Protein AF-A0A955JB91-F1 (afdb_monomer)

Foldseek 3Di:
DVVLLVLLVVLLVCVVVVNLADDVLVVLVVCCVVCCVVPVVSVVCNVVVSVVSRVSSVVCSQLVVVLVVLLVVQVVVCVVVVHQERALVSLLCSCPVRVHDSSVSQVVSVVVRGHYDPVRVVVNVVVVVVVVVVVVVPPPDDPPPVVVVVLCVVPNDDDDCVVPDPDDDDDDSDDDD

Radius of gyration: 27.08 Å; Cα contacts (8 Å, |Δi|>4): 118; chains: 1; bounding box: 64×59×66 Å

Sequence (177 aa):
YVERRLLRRAARFGRELGLEQPFLSKVAPTVAELMGHHYPELIEKRVQIEKIIQTEEERLGSTLARGMNLLDDIFAQMDKDGLKETPGEELFKLHDTYGFPLDLATDIAEDRGYTVDHEGFKKAMTRQKEMARSAWAGSGQDAIAPVYNTVREAQGDTEFLGYTATECPAEIKAIIV

Nearest PDB structures (foldseek):
  3htz-assembly1_A  TM=9.454E-01  e=1.624E-08  Aquifex aeolicus
  1riq-assembly1_A  TM=9.438E-01  e=1.223E-07  Aquifex aeolicus
  3hy0-assembly1_A  TM=9.431E-01  e=6.696E-07  Escherichia coli K-12
  3hy1-assembly2_B  TM=9.271E-01  e=4.077E-06  Escherichia coli K-12
  2zze-assembly2_B  TM=6.160E-01  e=5.708E-04  Pyrococcus horikoshii

Mean predicted aligned error: 11.99 Å

Solvent-accessible surface area (backbone atoms only — not comparable to full-atom values): 10421 Å² total; per-residue (Å²): 112,68,68,58,51,52,53,51,53,53,51,49,54,39,43,77,70,68,48,87,64,87,52,68,36,68,48,48,58,57,52,26,66,75,44,22,86,84,40,53,66,43,55,77,41,36,71,59,53,30,50,54,45,39,56,53,44,53,59,43,56,77,27,45,64,62,41,50,54,53,50,50,52,52,49,58,49,29,62,75,72,71,52,56,60,47,54,12,57,60,54,38,47,43,29,71,78,54,65,27,56,60,72,55,53,49,54,53,35,49,77,72,72,31,46,70,38,62,65,46,24,51,51,48,53,49,52,51,53,51,52,53,48,60,58,44,74,73,73,66,72,77,73,71,55,69,67,56,57,56,49,36,74,75,72,50,83,85,82,85,54,75,92,81,42,96,74,78,93,82,81,88,87,77,84,90,131

pLDDT: mean 86.85, std 10.06, range [44.28, 96.5]

Secondary structure (DSSP, 8-state):
-HHHHHHHHHHHHHHHTT--S--HHHHHHHHHHHHTTT-HHHHHTHHHHHHHHHHHHHHHHHHHHHHHHHHHHHHHHHHHHT--EE-HHHHHHHHHHH---HHHHHHHHHHTT-EE-HHHHHHHHHHHHHHHHHHHTTTSS----HHHHHHHHHH-PPP--TTT-S-----------

Structure (mmCIF, N/CA/C/O backbone):
data_AF-A0A955JB91-F1
#
_entry.id   AF-A0A955JB91-F1
#
loop_
_atom_site.group_PDB
_atom_site.id
_atom_site.type_symbol
_atom_site.label_atom_id
_atom_site.label_alt_id
_atom_site.label_comp_id
_atom_site.label_asym_id
_atom_site.label_entity_id
_atom_site.label_seq_id
_atom_site.pdbx_PDB_ins_code
_atom_site.Cartn_x
_atom_site.Cartn_y
_atom_site.Cartn_z
_atom_site.occupancy
_atom_site.B_iso_or_equiv
_atom_site.auth_seq_id
_atom_s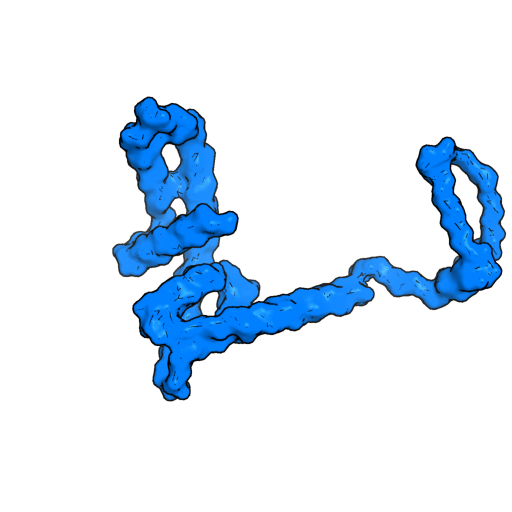ite.auth_comp_id
_atom_site.auth_asym_id
_atom_site.auth_a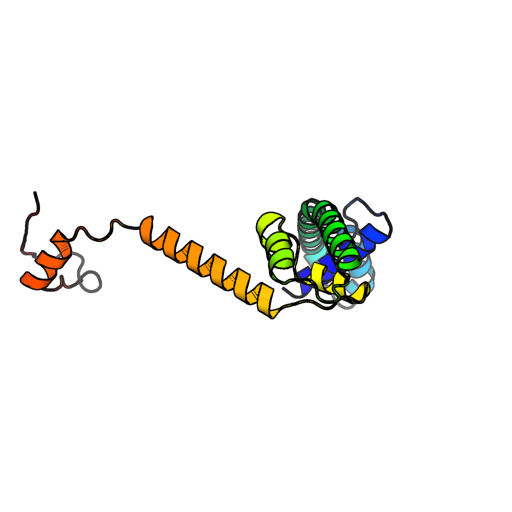tom_id
_atom_site.pdbx_PDB_model_num
ATOM 1 N N . TYR A 1 1 ? 3.058 7.047 -7.234 1.00 73.81 1 TYR A N 1
ATOM 2 C CA . TYR A 1 1 ? 1.916 6.660 -6.373 1.00 73.81 1 TYR A CA 1
ATOM 3 C C . TYR A 1 1 ? 0.890 5.848 -7.161 1.00 73.81 1 TYR A C 1
ATOM 5 O O . TYR A 1 1 ? 0.616 4.725 -6.766 1.00 73.81 1 TYR A O 1
ATOM 13 N N . VAL A 1 2 ? 0.406 6.347 -8.306 1.00 87.12 2 VAL A N 1
ATOM 14 C CA . VAL A 1 2 ? -0.597 5.663 -9.154 1.00 87.12 2 VAL A CA 1
ATOM 15 C C . VAL A 1 2 ? -0.172 4.259 -9.608 1.00 87.12 2 VAL A C 1
ATOM 17 O O . VAL A 1 2 ? -0.921 3.310 -9.416 1.00 87.12 2 VAL A O 1
ATOM 20 N N . GLU A 1 3 ? 1.043 4.096 -10.134 1.00 88.94 3 GLU A N 1
ATOM 21 C CA . GLU A 1 3 ? 1.548 2.793 -10.613 1.00 88.94 3 GLU A CA 1
ATOM 22 C C . GLU A 1 3 ? 1.541 1.717 -9.520 1.00 88.94 3 GLU A C 1
ATOM 24 O O . GLU A 1 3 ? 1.107 0.591 -9.746 1.00 88.94 3 GLU A O 1
ATOM 29 N N . ARG A 1 4 ? 1.949 2.083 -8.297 1.00 88.38 4 ARG A N 1
ATOM 30 C CA . ARG A 1 4 ? 1.909 1.166 -7.151 1.00 88.38 4 ARG A CA 1
ATOM 31 C C . ARG A 1 4 ? 0.481 0.781 -6.797 1.00 88.38 4 ARG A C 1
ATOM 33 O O . ARG A 1 4 ? 0.246 -0.373 -6.477 1.00 88.38 4 ARG A O 1
ATOM 40 N N . ARG A 1 5 ? -0.477 1.713 -6.854 1.00 88.75 5 ARG A N 1
ATOM 41 C CA . ARG A 1 5 ? -1.896 1.392 -6.632 1.00 88.75 5 ARG A CA 1
ATOM 42 C C . ARG A 1 5 ? -2.388 0.355 -7.644 1.00 88.75 5 ARG A C 1
ATOM 44 O O . ARG A 1 5 ? -3.000 -0.627 -7.243 1.00 88.75 5 ARG A O 1
ATOM 51 N N . LEU A 1 6 ? -2.061 0.526 -8.927 1.00 90.69 6 LEU A N 1
ATOM 52 C CA . LEU A 1 6 ? -2.433 -0.428 -9.980 1.00 90.69 6 LEU A CA 1
ATOM 53 C C . LEU A 1 6 ? -1.802 -1.808 -9.762 1.00 90.69 6 LEU A C 1
ATOM 55 O O . LEU A 1 6 ? -2.513 -2.810 -9.793 1.00 90.69 6 LEU A O 1
ATOM 59 N N . LEU A 1 7 ? -0.497 -1.859 -9.478 1.00 90.50 7 LEU A N 1
ATOM 60 C CA . LEU A 1 7 ? 0.202 -3.111 -9.176 1.00 90.50 7 LEU A CA 1
ATOM 61 C C . LEU A 1 7 ? -0.405 -3.820 -7.963 1.00 90.50 7 LEU A C 1
ATOM 63 O O . LEU A 1 7 ? -0.668 -5.017 -8.014 1.00 90.50 7 LEU A O 1
ATOM 67 N N . ARG A 1 8 ? -0.679 -3.079 -6.884 1.00 89.94 8 ARG A N 1
ATOM 68 C CA . ARG A 1 8 ? -1.257 -3.635 -5.655 1.00 89.94 8 ARG A CA 1
ATOM 69 C C . ARG A 1 8 ? -2.667 -4.174 -5.872 1.00 89.94 8 ARG A C 1
ATOM 71 O O . ARG A 1 8 ? -2.975 -5.261 -5.389 1.00 89.94 8 ARG A O 1
ATOM 78 N N . ARG A 1 9 ? -3.489 -3.466 -6.649 1.00 90.62 9 ARG A N 1
ATOM 79 C CA . ARG A 1 9 ? -4.824 -3.929 -7.043 1.00 90.62 9 ARG A CA 1
ATOM 80 C C . ARG A 1 9 ? -4.749 -5.209 -7.881 1.00 90.62 9 ARG A C 1
ATOM 82 O O . ARG A 1 9 ? -5.467 -6.160 -7.597 1.00 90.62 9 ARG A O 1
ATOM 89 N N . ALA A 1 10 ? -3.855 -5.265 -8.868 1.00 92.00 10 ALA A N 1
ATOM 90 C CA . ALA A 1 10 ? -3.659 -6.469 -9.676 1.00 92.00 10 ALA A CA 1
ATOM 91 C C . ALA A 1 10 ? -3.175 -7.658 -8.824 1.00 92.00 10 ALA A C 1
ATOM 93 O O . ALA A 1 10 ? -3.696 -8.764 -8.953 1.00 92.00 10 ALA A O 1
ATOM 94 N N . ALA A 1 11 ? -2.240 -7.421 -7.901 1.00 89.69 11 ALA A N 1
ATOM 95 C CA . ALA A 1 11 ? -1.741 -8.441 -6.985 1.00 89.69 11 ALA A CA 1
ATOM 96 C C . ALA A 1 11 ? -2.826 -8.964 -6.025 1.00 89.69 11 ALA A C 1
ATOM 98 O O . ALA A 1 11 ? -2.878 -10.168 -5.776 1.00 89.69 11 ALA A O 1
ATOM 99 N N . ARG A 1 12 ? -3.723 -8.094 -5.531 1.00 88.69 12 ARG A N 1
ATOM 100 C CA . ARG A 1 12 ? -4.903 -8.497 -4.745 1.00 88.69 12 ARG A CA 1
ATOM 101 C C . ARG A 1 12 ? -5.776 -9.477 -5.522 1.00 88.69 12 ARG A C 1
ATOM 103 O O . ARG A 1 12 ? -6.046 -10.556 -5.010 1.00 88.69 12 ARG A O 1
ATOM 110 N N . PHE A 1 13 ? -6.168 -9.143 -6.751 1.00 90.19 13 PHE A N 1
ATOM 111 C CA . PHE A 1 13 ? -6.984 -10.053 -7.564 1.00 90.19 13 PHE A CA 1
ATOM 112 C C . PHE A 1 13 ? -6.258 -11.368 -7.861 1.00 90.19 13 PHE A C 1
ATOM 114 O O . PHE A 1 13 ? -6.865 -12.432 -7.820 1.00 90.19 13 PHE A O 1
ATOM 121 N N . GLY A 1 14 ? -4.940 -11.325 -8.075 1.00 90.50 14 GLY A N 1
ATOM 122 C CA . GLY A 1 14 ? -4.135 -12.542 -8.162 1.00 90.50 14 GLY A CA 1
ATOM 123 C C . GLY A 1 14 ? -4.236 -13.418 -6.908 1.00 90.50 14 GLY A C 1
ATOM 124 O O . GLY A 1 14 ? -4.359 -14.636 -7.032 1.00 90.50 14 GLY A O 1
ATOM 125 N N . ARG A 1 15 ? -4.244 -12.819 -5.706 1.00 86.12 15 ARG A N 1
ATOM 126 C CA . ARG A 1 15 ? -4.462 -13.557 -4.448 1.00 86.12 15 ARG A CA 1
ATOM 127 C C . ARG A 1 15 ? -5.861 -14.130 -4.322 1.00 86.12 15 ARG A C 1
ATOM 129 O O . ARG A 1 15 ? -5.981 -15.277 -3.912 1.00 86.12 15 ARG A O 1
ATOM 136 N N . GLU A 1 16 ? -6.890 -13.381 -4.699 1.00 85.12 16 GLU A N 1
ATOM 137 C CA . GLU A 1 16 ? -8.270 -13.885 -4.709 1.00 85.12 16 GLU A CA 1
ATOM 138 C C . GLU A 1 16 ? -8.424 -15.100 -5.645 1.00 85.12 16 GLU A C 1
ATOM 140 O O . GLU A 1 16 ? -9.194 -16.011 -5.357 1.00 85.12 16 GLU A O 1
ATOM 145 N N . LEU A 1 17 ? -7.626 -15.168 -6.718 1.00 90.75 17 LEU A N 1
ATOM 146 C CA . LEU A 1 17 ? -7.546 -16.316 -7.629 1.00 90.75 17 LEU A CA 1
ATOM 147 C C . LEU A 1 17 ? -6.651 -17.468 -7.125 1.00 90.75 17 LEU A C 1
ATOM 149 O O . LEU A 1 17 ? -6.481 -18.461 -7.832 1.00 90.75 17 LEU A O 1
ATOM 153 N N . GLY A 1 18 ? -6.062 -17.357 -5.931 1.00 88.38 18 GLY A N 1
ATOM 154 C CA . GLY A 1 18 ? -5.211 -18.392 -5.334 1.00 88.38 18 GLY A CA 1
ATOM 155 C C . GLY A 1 18 ? -3.761 -18.405 -5.827 1.00 88.38 18 GLY A C 1
ATOM 156 O O . GLY A 1 18 ? -3.021 -19.347 -5.550 1.00 88.38 18 GLY A O 1
ATOM 157 N N . LEU A 1 19 ? -3.310 -17.377 -6.551 1.00 89.50 19 LEU A N 1
ATOM 158 C CA . LEU A 1 19 ? -1.891 -17.241 -6.875 1.00 89.50 19 LEU A CA 1
ATOM 159 C C . LEU A 1 19 ? -1.168 -16.802 -5.606 1.00 89.50 19 LEU A C 1
ATOM 161 O O . LEU A 1 19 ? -1.461 -15.719 -5.126 1.00 89.50 19 LEU A O 1
ATOM 165 N N . GLU A 1 20 ? -0.218 -17.580 -5.080 1.00 81.88 20 GLU A N 1
ATOM 166 C CA . GLU A 1 20 ? 0.542 -17.243 -3.854 1.00 81.88 20 GLU A CA 1
ATOM 167 C C . GLU A 1 20 ? 1.979 -16.760 -4.106 1.00 81.88 20 GLU A C 1
ATOM 169 O O . GLU A 1 20 ? 2.637 -16.218 -3.220 1.00 81.88 20 GLU A O 1
ATOM 174 N N . GLN A 1 21 ? 2.474 -16.877 -5.331 1.00 86.12 21 GLN A N 1
ATOM 175 C CA . GLN A 1 21 ? 3.809 -16.406 -5.712 1.00 86.12 21 GLN A CA 1
ATOM 176 C C . GLN A 1 21 ? 3.716 -15.117 -6.539 1.00 86.12 21 GLN A C 1
ATOM 178 O O . GLN A 1 21 ? 2.637 -14.840 -7.073 1.00 86.12 21 GLN A O 1
ATOM 183 N N . PRO A 1 22 ? 4.801 -14.327 -6.651 1.00 88.12 22 PRO A N 1
ATOM 184 C CA . PRO A 1 22 ? 4.853 -13.218 -7.594 1.00 88.12 22 PRO A CA 1
ATOM 185 C C . PRO A 1 22 ? 4.546 -13.688 -9.024 1.00 88.12 22 PRO A C 1
ATOM 187 O O . PRO A 1 22 ? 5.106 -14.685 -9.506 1.00 88.12 22 PRO A O 1
ATOM 190 N N . PHE A 1 23 ? 3.629 -12.997 -9.694 1.00 91.75 23 PHE A N 1
ATOM 191 C CA . PHE A 1 23 ? 3.164 -13.332 -11.037 1.00 91.75 23 PHE A CA 1
ATOM 192 C C . PHE A 1 23 ? 3.144 -12.131 -11.982 1.00 91.75 23 PHE A C 1
ATOM 194 O O . PHE A 1 23 ? 3.281 -12.328 -13.189 1.00 91.75 23 PHE A O 1
ATOM 201 N N . LEU A 1 24 ? 3.022 -10.898 -11.480 1.00 92.44 24 LEU A N 1
ATOM 202 C CA . LEU A 1 24 ? 2.959 -9.700 -12.322 1.00 92.44 24 LEU A CA 1
ATOM 203 C C . LEU A 1 24 ? 4.259 -9.494 -13.103 1.00 92.44 24 LEU A C 1
ATOM 205 O O . LEU A 1 24 ? 4.225 -9.105 -14.272 1.00 92.44 24 LEU A O 1
ATOM 209 N N . SER A 1 25 ? 5.402 -9.837 -12.503 1.00 90.94 25 SER A N 1
ATOM 210 C CA . SER A 1 25 ? 6.698 -9.809 -13.192 1.00 90.94 25 SER A CA 1
ATOM 211 C C . SER A 1 25 ? 6.766 -10.775 -14.378 1.00 90.94 25 SER A C 1
ATOM 213 O O . SER A 1 25 ? 7.507 -10.519 -15.319 1.00 90.94 25 SER A O 1
ATOM 215 N N . LYS A 1 26 ? 5.955 -11.844 -14.389 1.00 90.06 26 LYS A N 1
ATOM 216 C CA . LYS A 1 26 ? 5.858 -12.802 -15.506 1.00 90.06 26 LYS A CA 1
ATOM 217 C C . LYS A 1 26 ? 4.959 -12.296 -16.636 1.00 90.06 26 LYS A C 1
ATOM 219 O O . LYS A 1 26 ? 5.096 -12.739 -17.773 1.00 90.06 26 LYS A O 1
ATOM 224 N N . VAL A 1 27 ? 4.063 -11.352 -16.344 1.00 91.62 27 VAL A N 1
ATOM 225 C CA . VAL A 1 27 ? 3.186 -10.717 -17.341 1.00 91.62 27 VAL A CA 1
ATOM 226 C C . VAL A 1 27 ? 3.936 -9.640 -18.127 1.00 91.62 27 VAL A C 1
ATOM 228 O O . VAL A 1 27 ? 3.763 -9.536 -19.341 1.00 91.62 27 VAL A O 1
ATOM 231 N N . ALA A 1 28 ? 4.811 -8.876 -17.466 1.00 90.88 28 ALA A N 1
ATOM 232 C CA . ALA A 1 28 ? 5.591 -7.802 -18.088 1.00 90.88 28 ALA A CA 1
ATOM 233 C C . ALA A 1 28 ? 6.368 -8.215 -19.367 1.00 90.88 28 ALA A C 1
ATOM 235 O O . ALA A 1 28 ? 6.250 -7.493 -20.361 1.00 90.88 28 ALA A O 1
ATOM 236 N N . PRO A 1 29 ? 7.069 -9.372 -19.418 1.00 90.81 29 PRO A N 1
ATOM 237 C CA . PRO A 1 29 ? 7.675 -9.900 -20.640 1.00 90.81 29 PRO A CA 1
ATOM 238 C C . PRO A 1 29 ? 6.712 -9.989 -21.822 1.00 90.81 29 PRO A C 1
ATOM 240 O O . PRO A 1 29 ? 7.030 -9.555 -22.924 1.00 90.81 29 PRO A O 1
ATOM 243 N N . THR A 1 30 ? 5.516 -10.525 -21.570 1.00 93.19 30 THR A N 1
ATOM 244 C CA . THR A 1 30 ? 4.509 -10.788 -22.605 1.00 93.19 30 THR A CA 1
ATOM 245 C C . THR A 1 30 ? 4.011 -9.474 -23.203 1.00 93.19 30 THR A C 1
ATOM 247 O O . THR A 1 30 ? 3.835 -9.355 -24.413 1.00 93.19 30 THR A O 1
ATOM 250 N N . VAL A 1 31 ? 3.830 -8.452 -22.360 1.00 92.88 31 VAL A N 1
ATOM 251 C CA . VAL A 1 31 ? 3.443 -7.107 -22.807 1.00 92.88 31 VAL A CA 1
ATOM 252 C C . VAL A 1 31 ? 4.555 -6.470 -23.640 1.00 92.88 31 VAL A C 1
ATOM 254 O O . VAL A 1 31 ? 4.272 -5.913 -24.700 1.00 92.88 31 VAL A O 1
ATOM 257 N N . ALA A 1 32 ? 5.810 -6.574 -23.194 1.00 92.75 32 ALA A N 1
ATOM 258 C CA . ALA A 1 32 ? 6.958 -6.043 -23.925 1.00 92.75 32 ALA A CA 1
ATOM 259 C C . ALA A 1 32 ? 7.130 -6.716 -25.295 1.00 92.75 32 ALA A C 1
ATOM 261 O O . ALA A 1 32 ? 7.447 -6.042 -26.268 1.00 92.75 32 ALA A O 1
ATOM 262 N N . GLU A 1 33 ? 6.870 -8.019 -25.400 1.00 93.00 33 GLU A N 1
ATOM 263 C CA . GLU A 1 33 ? 6.916 -8.752 -26.670 1.00 93.00 33 GLU A CA 1
ATOM 264 C C . GLU A 1 33 ? 5.781 -8.339 -27.618 1.00 93.00 33 GLU A C 1
ATOM 266 O O . GLU A 1 33 ? 6.026 -8.109 -28.801 1.00 93.00 33 GLU A O 1
ATOM 271 N N . LEU A 1 34 ? 4.557 -8.175 -27.106 1.00 95.06 34 LEU A N 1
ATOM 272 C CA . LEU A 1 34 ? 3.397 -7.790 -27.916 1.00 95.06 34 LEU A CA 1
ATOM 273 C C . LEU A 1 34 ? 3.495 -6.345 -28.432 1.00 95.06 34 LEU A C 1
ATOM 275 O O . LEU A 1 34 ? 3.092 -6.048 -29.555 1.00 95.06 34 LEU A O 1
ATOM 279 N N . MET A 1 35 ? 4.003 -5.437 -27.597 1.00 95.12 35 MET A N 1
ATOM 280 C CA . MET A 1 35 ? 3.995 -3.991 -27.847 1.00 95.12 35 MET A CA 1
ATOM 281 C C . MET A 1 35 ? 5.350 -3.440 -28.300 1.00 95.12 35 MET A C 1
ATOM 283 O O . MET A 1 35 ? 5.417 -2.326 -28.820 1.00 95.12 35 MET A O 1
ATOM 287 N N . GLY A 1 36 ? 6.427 -4.210 -28.151 1.00 93.19 36 GLY A N 1
ATOM 288 C CA . GLY A 1 36 ? 7.798 -3.747 -28.353 1.00 93.19 36 GLY A CA 1
ATOM 289 C C . GLY A 1 36 ? 8.134 -3.308 -29.776 1.00 93.19 36 GLY A C 1
ATOM 290 O O . GLY A 1 36 ? 9.080 -2.553 -29.967 1.00 93.19 36 GLY A O 1
ATOM 291 N N . HIS A 1 37 ? 7.342 -3.712 -30.776 1.00 93.94 37 HIS A N 1
ATOM 292 C CA . HIS A 1 37 ? 7.490 -3.191 -32.137 1.00 93.94 37 HIS A CA 1
ATOM 293 C C . HIS A 1 37 ? 7.156 -1.694 -32.230 1.00 93.94 37 HIS A C 1
ATOM 295 O O . HIS A 1 37 ? 7.833 -0.952 -32.937 1.00 93.94 37 HIS A O 1
ATOM 301 N N . HIS A 1 38 ? 6.123 -1.254 -31.509 1.00 96.50 38 HIS A N 1
ATOM 302 C CA . HIS A 1 38 ? 5.700 0.146 -31.471 1.00 96.50 38 HIS A CA 1
ATOM 303 C C . HIS A 1 38 ? 6.403 0.944 -30.370 1.00 96.50 38 HIS A C 1
ATOM 305 O O . HIS A 1 38 ? 6.57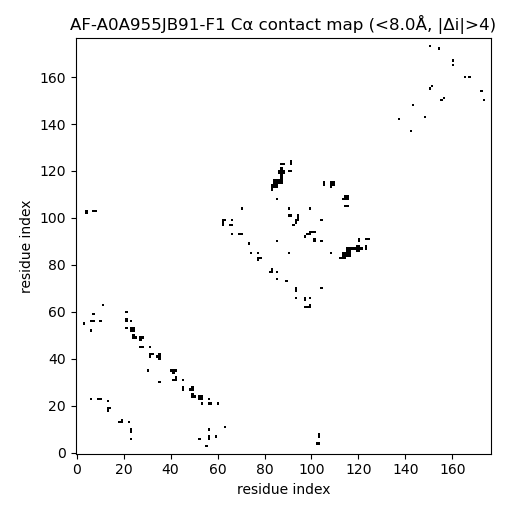5 2.150 -30.521 1.00 96.50 38 HIS A O 1
ATOM 311 N N . TYR A 1 39 ? 6.828 0.267 -29.299 1.00 95.69 39 TYR A N 1
ATOM 312 C CA . TYR A 1 39 ? 7.480 0.863 -28.132 1.00 95.69 39 TYR A CA 1
ATOM 313 C C . TYR A 1 39 ? 8.803 0.139 -27.819 1.00 95.69 39 TYR A C 1
ATOM 315 O O . TYR A 1 39 ? 8.855 -0.683 -26.893 1.00 95.69 39 TYR A O 1
ATOM 323 N N . PRO A 1 40 ? 9.876 0.389 -28.595 1.00 94.38 40 PRO A N 1
ATOM 324 C CA . PRO A 1 40 ? 11.167 -0.289 -28.436 1.00 94.38 40 PRO A CA 1
ATOM 325 C C . PRO A 1 40 ? 11.768 -0.149 -27.031 1.00 94.38 40 PRO A C 1
ATOM 327 O O . PRO A 1 40 ? 12.435 -1.062 -26.541 1.00 94.38 40 PRO A O 1
ATOM 330 N N . GLU A 1 41 ? 11.471 0.951 -26.338 1.00 94.69 41 GLU A N 1
ATOM 331 C CA . GLU A 1 41 ? 11.911 1.217 -24.970 1.00 94.69 41 GLU A CA 1
ATOM 332 C C . GLU A 1 41 ? 11.432 0.158 -23.963 1.00 94.69 41 GLU A C 1
ATOM 334 O O . GLU A 1 41 ? 12.079 -0.041 -22.931 1.00 94.69 41 GLU A O 1
ATOM 339 N N . LEU A 1 42 ? 10.328 -0.546 -24.254 1.00 93.81 42 LEU A N 1
ATOM 340 C CA . LEU A 1 42 ? 9.838 -1.651 -23.427 1.00 93.81 42 LEU A CA 1
ATOM 341 C C . LEU A 1 42 ? 10.761 -2.867 -23.509 1.00 93.81 42 LEU A C 1
ATOM 343 O O . LEU A 1 42 ? 10.956 -3.550 -22.505 1.00 93.81 42 LEU A O 1
ATOM 347 N N . ILE A 1 43 ? 11.351 -3.121 -24.681 1.00 93.62 43 ILE A N 1
ATOM 348 C CA . ILE A 1 43 ? 12.328 -4.196 -24.871 1.00 93.62 43 ILE A CA 1
ATOM 349 C C . ILE A 1 43 ? 13.648 -3.803 -24.204 1.00 93.62 43 ILE A C 1
ATOM 351 O O . ILE A 1 43 ? 14.198 -4.586 -23.430 1.00 93.62 43 ILE A O 1
ATOM 355 N N . GLU A 1 44 ? 14.125 -2.577 -24.438 1.00 94.38 44 GLU A N 1
ATOM 356 C CA . GLU A 1 44 ? 15.387 -2.080 -23.872 1.00 94.38 44 GLU A CA 1
ATOM 357 C C . GLU A 1 44 ? 15.388 -2.095 -22.338 1.00 94.38 44 GLU A C 1
ATOM 359 O O . GLU A 1 44 ? 16.374 -2.483 -21.708 1.00 94.38 44 GLU A O 1
ATOM 364 N N . LYS A 1 45 ? 14.270 -1.696 -21.719 1.00 94.81 45 LYS A N 1
ATOM 365 C CA . LYS A 1 45 ? 14.138 -1.591 -20.258 1.00 94.81 45 LYS A CA 1
ATOM 366 C C . LYS A 1 45 ? 13.508 -2.818 -19.606 1.00 94.81 45 LYS A C 1
ATOM 368 O O . LYS A 1 45 ? 13.282 -2.796 -18.395 1.00 94.81 45 LYS A O 1
ATOM 373 N N . ARG A 1 46 ? 13.257 -3.893 -20.359 1.00 91.88 46 ARG A N 1
ATOM 374 C CA . ARG A 1 46 ? 12.555 -5.102 -19.898 1.00 91.88 46 ARG A CA 1
ATOM 375 C C . ARG A 1 46 ? 13.072 -5.617 -18.553 1.00 91.88 46 ARG A C 1
ATOM 377 O O . ARG A 1 46 ? 12.304 -5.731 -17.604 1.00 91.88 46 ARG A O 1
ATOM 384 N N . VAL A 1 47 ? 14.384 -5.832 -18.442 1.00 93.25 47 VAL A N 1
ATOM 385 C CA . VAL A 1 47 ? 15.024 -6.354 -17.217 1.00 93.25 47 VAL A CA 1
ATOM 386 C C . VAL A 1 47 ? 14.783 -5.437 -16.013 1.00 93.25 47 VAL A C 1
ATOM 388 O O . VAL A 1 47 ? 14.545 -5.903 -14.900 1.00 93.25 47 VAL A O 1
ATOM 391 N N . GLN A 1 48 ? 14.827 -4.119 -16.222 1.00 94.31 48 GLN A N 1
ATOM 392 C CA . GLN A 1 48 ? 14.583 -3.149 -15.159 1.00 94.31 48 GLN A CA 1
ATOM 393 C C . GLN A 1 48 ? 13.107 -3.136 -14.740 1.00 94.31 48 GLN A C 1
ATOM 395 O O . GLN A 1 48 ? 12.823 -3.113 -13.543 1.00 94.31 48 GLN A O 1
ATOM 400 N N . ILE A 1 49 ? 12.184 -3.166 -15.705 1.00 92.88 49 ILE A N 1
ATOM 401 C CA . ILE A 1 49 ? 10.736 -3.190 -15.462 1.00 92.88 49 ILE A CA 1
ATOM 402 C C . ILE A 1 49 ? 10.358 -4.446 -14.671 1.00 92.88 49 ILE A C 1
ATOM 404 O O . ILE A 1 49 ? 9.720 -4.338 -13.625 1.00 92.88 49 ILE A O 1
ATOM 408 N N . GLU A 1 50 ? 10.808 -5.619 -15.121 1.00 93.31 50 GLU A N 1
ATOM 409 C CA . GLU A 1 50 ? 10.569 -6.900 -14.449 1.00 93.31 50 GLU A CA 1
ATOM 410 C C . GLU A 1 50 ? 11.066 -6.878 -13.003 1.00 93.31 50 GLU A C 1
ATOM 412 O O . GLU A 1 50 ? 10.319 -7.226 -12.088 1.00 93.31 50 GLU A O 1
ATOM 417 N N . LYS A 1 51 ? 12.294 -6.391 -12.782 1.00 93.56 51 LYS A N 1
ATOM 418 C CA . LYS A 1 51 ? 12.883 -6.289 -11.444 1.00 93.56 51 LYS A CA 1
ATOM 419 C C . LYS A 1 51 ? 12.086 -5.361 -10.529 1.00 93.56 51 LYS A C 1
ATOM 421 O O . LYS A 1 51 ? 11.866 -5.700 -9.372 1.00 93.56 51 LYS A O 1
ATOM 426 N N . ILE A 1 52 ? 11.660 -4.195 -11.020 1.00 92.94 52 ILE A N 1
ATOM 427 C CA . ILE A 1 52 ? 10.870 -3.244 -10.223 1.00 92.94 52 ILE A CA 1
ATOM 428 C C . ILE A 1 52 ? 9.526 -3.861 -9.833 1.00 92.94 52 ILE A C 1
ATOM 430 O O . ILE A 1 52 ? 9.141 -3.785 -8.667 1.00 92.94 52 ILE A O 1
ATOM 434 N N . ILE A 1 53 ? 8.832 -4.486 -10.789 1.00 93.75 53 ILE A N 1
ATOM 435 C CA . ILE A 1 53 ? 7.543 -5.139 -10.539 1.00 93.75 53 ILE A CA 1
ATOM 436 C C . ILE A 1 53 ? 7.713 -6.265 -9.522 1.00 93.75 53 ILE A C 1
ATOM 438 O O . ILE A 1 53 ? 6.951 -6.327 -8.562 1.00 93.75 53 ILE A O 1
ATOM 442 N N . GLN A 1 54 ? 8.733 -7.108 -9.695 1.00 92.81 54 GLN A N 1
ATOM 443 C CA . GLN A 1 54 ? 9.005 -8.215 -8.787 1.00 92.81 54 GLN A CA 1
ATOM 444 C C . GLN A 1 54 ? 9.276 -7.731 -7.361 1.00 92.81 54 GLN A C 1
ATOM 446 O O . GLN A 1 54 ? 8.620 -8.198 -6.435 1.00 92.81 54 GLN A O 1
ATOM 451 N N . THR A 1 55 ? 10.181 -6.764 -7.181 1.00 91.56 55 THR A N 1
ATOM 452 C CA . THR A 1 55 ? 10.491 -6.215 -5.853 1.00 91.56 55 THR A CA 1
ATOM 453 C C . THR A 1 55 ? 9.240 -5.672 -5.168 1.00 91.56 55 THR A C 1
ATOM 455 O O . THR A 1 55 ? 9.042 -5.880 -3.970 1.00 91.56 55 THR A O 1
ATOM 458 N N . GLU A 1 56 ? 8.383 -4.973 -5.913 1.00 89.56 56 GLU A N 1
ATOM 459 C CA . GLU A 1 56 ? 7.201 -4.355 -5.323 1.00 89.56 56 GLU A CA 1
ATOM 460 C C . GLU A 1 56 ? 6.091 -5.375 -5.027 1.00 89.56 56 GLU A C 1
ATOM 462 O O . GLU A 1 56 ? 5.393 -5.249 -4.018 1.00 89.56 56 GLU A O 1
ATOM 467 N N . GLU A 1 57 ? 5.973 -6.427 -5.838 1.00 89.62 57 GLU A N 1
ATOM 468 C CA . GLU A 1 57 ? 5.068 -7.552 -5.599 1.00 89.62 57 GLU A CA 1
ATOM 469 C C . GLU A 1 57 ? 5.511 -8.408 -4.402 1.00 89.62 57 GLU A C 1
ATOM 471 O O . GLU A 1 57 ? 4.684 -8.760 -3.562 1.00 89.62 57 GLU A O 1
ATOM 476 N N . GLU A 1 58 ? 6.809 -8.684 -4.259 1.00 89.12 58 GLU A N 1
ATOM 477 C CA . GLU A 1 58 ? 7.379 -9.392 -3.104 1.00 89.12 58 GLU A CA 1
ATOM 478 C C . GLU A 1 58 ? 7.172 -8.604 -1.808 1.00 89.12 58 GLU A C 1
ATOM 480 O O . GLU A 1 58 ? 6.696 -9.143 -0.800 1.00 89.12 58 GLU A O 1
ATOM 485 N N . ARG A 1 59 ? 7.467 -7.298 -1.844 1.00 86.25 59 ARG A N 1
ATOM 486 C CA . ARG A 1 59 ? 7.246 -6.396 -0.713 1.00 86.25 59 ARG A CA 1
ATOM 487 C C . ARG A 1 59 ? 5.785 -6.406 -0.285 1.00 86.25 59 ARG A C 1
ATOM 489 O O . ARG A 1 59 ? 5.504 -6.540 0.906 1.00 86.25 59 ARG A O 1
ATOM 496 N N . LEU A 1 60 ? 4.867 -6.296 -1.243 1.00 84.44 60 LEU A N 1
ATOM 497 C CA . LEU A 1 60 ? 3.436 -6.346 -0.979 1.00 84.44 60 LEU A CA 1
ATOM 498 C C . LEU A 1 60 ? 3.007 -7.709 -0.433 1.00 84.44 60 LEU A C 1
ATOM 500 O O . LEU A 1 60 ? 2.270 -7.754 0.543 1.00 84.44 60 LEU A O 1
ATOM 504 N N . GLY A 1 61 ? 3.466 -8.814 -1.021 1.00 84.38 61 GLY A N 1
ATOM 505 C CA . GLY A 1 61 ? 3.067 -10.165 -0.623 1.00 84.38 61 GLY A CA 1
ATOM 506 C C . GLY A 1 61 ? 3.283 -10.436 0.869 1.00 84.38 61 GLY A C 1
ATOM 507 O O . GLY A 1 61 ? 2.437 -11.062 1.507 1.00 84.38 61 GLY A O 1
ATOM 508 N N . SER A 1 62 ? 4.361 -9.889 1.443 1.00 79.88 62 SER A N 1
ATOM 509 C CA . SER A 1 62 ? 4.697 -10.030 2.868 1.00 79.88 62 SER A CA 1
ATOM 510 C C . SER A 1 62 ? 3.705 -9.359 3.839 1.00 79.88 62 SER A C 1
ATOM 512 O O . SER A 1 62 ? 3.583 -9.779 5.000 1.00 79.88 62 SER A O 1
ATOM 514 N N . THR A 1 63 ? 2.988 -8.323 3.389 1.00 82.56 63 THR A N 1
ATOM 515 C CA . THR A 1 63 ? 2.016 -7.562 4.195 1.00 82.56 63 THR A CA 1
ATOM 516 C C . THR A 1 63 ? 0.571 -7.831 3.782 1.00 82.56 63 THR A C 1
ATOM 518 O O . THR A 1 63 ? -0.323 -7.766 4.622 1.00 82.56 63 THR A O 1
ATOM 521 N N . LEU A 1 64 ? 0.341 -8.205 2.522 1.00 83.81 64 LEU A N 1
ATOM 522 C CA . LEU A 1 64 ? -0.977 -8.396 1.926 1.00 83.81 64 LEU A CA 1
ATOM 523 C C . LEU A 1 64 ? -1.775 -9.493 2.627 1.00 83.81 64 LEU A C 1
ATOM 525 O O . LEU A 1 64 ? -2.882 -9.225 3.066 1.00 83.81 64 LEU A O 1
ATOM 529 N N . ALA A 1 65 ? -1.214 -10.695 2.793 1.00 80.56 65 ALA A N 1
ATOM 530 C CA . ALA A 1 65 ? -1.949 -11.818 3.387 1.00 80.56 65 ALA A CA 1
ATOM 531 C C . ALA A 1 65 ? -2.430 -11.512 4.816 1.00 80.56 65 ALA A C 1
ATOM 533 O O . ALA A 1 65 ? -3.588 -11.732 5.156 1.00 80.56 65 ALA A O 1
ATOM 534 N N . ARG A 1 66 ? -1.549 -10.936 5.644 1.00 85.31 66 ARG A N 1
ATOM 535 C CA . ARG A 1 66 ? -1.896 -10.539 7.017 1.00 85.31 66 ARG A CA 1
ATOM 536 C C . ARG A 1 66 ? -2.904 -9.395 7.047 1.00 85.31 66 ARG A C 1
ATOM 538 O O . ARG A 1 66 ? -3.822 -9.430 7.856 1.00 85.31 66 ARG A O 1
ATOM 545 N N . GLY A 1 67 ? -2.733 -8.399 6.180 1.00 88.31 67 GLY A N 1
ATOM 546 C CA . GLY A 1 67 ? -3.643 -7.263 6.123 1.00 88.31 67 GLY A CA 1
ATOM 547 C C . GLY A 1 67 ? -5.032 -7.625 5.597 1.00 88.31 67 GLY A C 1
ATOM 548 O O . GLY A 1 67 ? -6.003 -7.088 6.109 1.00 88.31 67 GLY A O 1
ATOM 549 N N . MET A 1 68 ? -5.138 -8.576 4.661 1.00 87.31 68 MET A N 1
ATOM 550 C CA . MET A 1 68 ? -6.424 -9.117 4.200 1.00 87.31 68 MET A CA 1
ATOM 551 C C . MET A 1 68 ? -7.183 -9.789 5.347 1.00 87.31 68 MET A C 1
ATOM 553 O O . MET A 1 68 ? -8.327 -9.431 5.590 1.00 87.31 68 MET A O 1
ATOM 557 N N . ASN A 1 69 ? -6.525 -10.674 6.105 1.00 89.00 69 ASN A N 1
ATOM 558 C CA . ASN A 1 69 ? -7.154 -11.341 7.250 1.00 89.00 69 ASN A CA 1
ATOM 559 C C . ASN A 1 69 ? -7.619 -10.336 8.315 1.00 89.00 69 ASN A C 1
ATOM 561 O O . ASN A 1 69 ? -8.730 -10.432 8.818 1.00 89.00 69 ASN A O 1
ATOM 565 N N . LEU A 1 70 ? -6.785 -9.341 8.639 1.00 91.06 70 LEU A N 1
ATOM 566 C CA . LEU A 1 70 ? -7.154 -8.318 9.619 1.00 91.06 70 LEU A CA 1
ATOM 567 C C . LEU A 1 70 ? -8.323 -7.452 9.129 1.00 91.06 70 LEU A C 1
ATOM 569 O O . LEU A 1 70 ? -9.181 -7.061 9.914 1.00 91.06 70 LEU A O 1
ATOM 573 N N . LEU 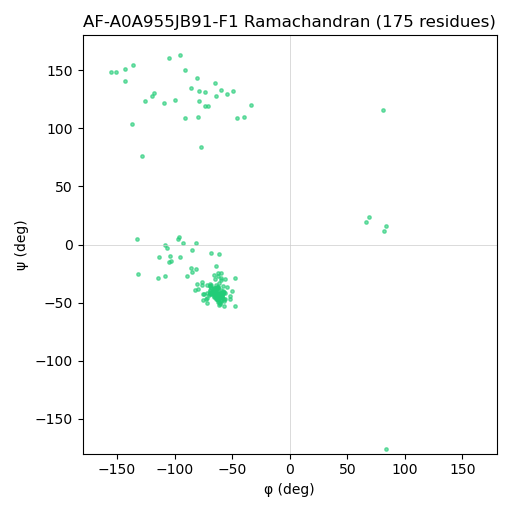A 1 71 ? -8.361 -7.149 7.833 1.00 91.44 71 LEU A N 1
ATOM 574 C CA . LEU A 1 71 ? -9.461 -6.405 7.239 1.00 91.44 71 LEU A CA 1
ATOM 575 C C . LEU A 1 71 ? -10.762 -7.229 7.233 1.00 91.44 71 LEU A C 1
ATOM 577 O O . LEU A 1 71 ? -11.827 -6.679 7.502 1.00 91.44 71 LEU A O 1
ATOM 581 N N . ASP A 1 72 ? -10.678 -8.541 7.005 1.00 91.50 72 ASP A N 1
ATOM 582 C CA . ASP A 1 72 ? -11.812 -9.460 7.145 1.00 91.50 72 ASP A CA 1
ATOM 583 C C . ASP A 1 72 ? -12.364 -9.472 8.574 1.00 91.50 72 ASP A C 1
ATOM 585 O O . ASP A 1 72 ? -13.580 -9.395 8.756 1.00 91.50 72 ASP A O 1
ATOM 589 N N . ASP A 1 73 ? -11.487 -9.489 9.581 1.00 92.88 73 ASP A N 1
ATOM 590 C CA . ASP A 1 73 ? -11.881 -9.409 10.991 1.00 92.88 73 ASP A CA 1
ATOM 591 C C . ASP A 1 73 ? -12.582 -8.078 11.313 1.00 92.88 73 ASP A C 1
ATOM 593 O O . ASP A 1 73 ? -13.601 -8.068 12.011 1.00 92.88 73 ASP A O 1
ATOM 597 N N . ILE A 1 74 ? -12.077 -6.958 10.773 1.00 92.06 74 ILE A N 1
ATOM 598 C CA . ILE A 1 74 ? -12.702 -5.632 10.914 1.00 92.06 74 ILE A CA 1
ATOM 599 C C . ILE A 1 74 ? -14.119 -5.655 10.333 1.00 92.06 74 ILE A C 1
ATOM 601 O O . ILE A 1 74 ? -15.060 -5.246 11.012 1.00 92.06 74 ILE A O 1
ATOM 605 N N . PHE A 1 75 ? -14.301 -6.172 9.114 1.00 92.81 75 PHE A N 1
ATOM 606 C CA . PHE A 1 75 ? -15.628 -6.249 8.497 1.00 92.81 75 PHE A CA 1
ATOM 607 C C . PHE A 1 75 ? -16.571 -7.185 9.254 1.00 92.81 75 PHE A C 1
ATOM 609 O O . PHE A 1 75 ? -17.719 -6.826 9.493 1.00 92.81 75 PHE A O 1
ATOM 616 N N . ALA A 1 76 ? -16.089 -8.341 9.714 1.00 93.75 76 ALA A N 1
ATOM 617 C CA . ALA A 1 76 ? -16.897 -9.265 10.504 1.00 93.75 76 ALA A CA 1
ATOM 618 C C . ALA A 1 76 ? -17.375 -8.641 11.827 1.00 93.75 76 ALA A C 1
ATOM 620 O O . ALA A 1 76 ? -18.460 -8.966 12.314 1.00 93.75 76 ALA A O 1
ATOM 621 N N . GLN A 1 77 ? -16.573 -7.758 12.427 1.00 92.19 77 GLN A N 1
ATOM 622 C CA . GLN A 1 77 ? -16.977 -7.004 13.608 1.00 92.19 77 GLN A CA 1
ATOM 623 C C . GLN A 1 77 ? -17.970 -5.888 13.255 1.00 92.19 77 GLN A C 1
ATOM 625 O O . GLN A 1 77 ? -18.990 -5.753 13.927 1.00 92.19 77 GLN A O 1
ATOM 630 N N . MET A 1 78 ? -17.738 -5.157 12.162 1.00 92.75 78 MET A N 1
ATOM 631 C CA . MET A 1 78 ? -18.671 -4.140 11.666 1.00 92.75 78 MET A CA 1
ATOM 632 C C . MET A 1 78 ? -20.056 -4.716 11.354 1.00 92.75 78 MET A C 1
ATOM 634 O O . MET A 1 78 ? -21.057 -4.102 11.718 1.00 92.75 78 MET A O 1
ATOM 638 N N . ASP A 1 79 ? -20.121 -5.905 10.751 1.00 92.00 79 ASP A N 1
ATOM 639 C CA . ASP A 1 79 ? -21.373 -6.616 10.475 1.00 92.00 79 ASP A CA 1
ATOM 640 C C . ASP A 1 79 ? -22.152 -6.927 11.761 1.00 92.00 79 ASP A C 1
ATOM 642 O O . ASP A 1 79 ? -23.372 -6.757 11.812 1.00 92.00 79 ASP A O 1
ATOM 646 N N . LYS A 1 80 ? -21.457 -7.344 12.829 1.00 92.81 80 LYS A N 1
ATOM 647 C CA . LYS A 1 80 ? -22.075 -7.588 14.146 1.00 92.81 80 LYS A CA 1
ATOM 648 C C . LYS A 1 80 ? -22.597 -6.304 14.782 1.00 92.81 80 LYS A C 1
ATOM 650 O O . LYS A 1 80 ? -23.658 -6.325 15.402 1.00 92.81 80 LYS A O 1
ATOM 655 N N . ASP A 1 81 ? -21.860 -5.211 14.613 1.00 91.50 81 ASP A N 1
ATOM 656 C CA . ASP A 1 81 ? -22.182 -3.907 15.193 1.00 91.50 81 ASP A CA 1
ATOM 657 C C . ASP A 1 81 ? -23.167 -3.098 14.322 1.00 91.50 81 ASP A C 1
ATOM 659 O O . ASP A 1 81 ? -23.624 -2.027 14.723 1.00 91.50 81 ASP A O 1
ATOM 663 N N . GLY A 1 82 ? -23.529 -3.607 13.137 1.00 90.69 82 GLY A N 1
ATOM 664 C CA . GLY A 1 82 ? -24.432 -2.947 12.191 1.00 90.69 82 GLY A CA 1
ATOM 665 C C . GLY A 1 82 ? -23.837 -1.694 11.538 1.00 90.69 82 GLY A C 1
ATOM 666 O O . GLY A 1 82 ? -24.580 -0.808 11.106 1.00 90.69 82 GLY A O 1
ATOM 667 N N . LEU A 1 83 ? -22.507 -1.595 11.480 1.00 90.50 83 LEU A N 1
ATOM 668 C CA . LEU A 1 83 ? -21.784 -0.459 10.916 1.00 90.50 83 LEU A CA 1
ATOM 669 C C . LEU A 1 83 ? -21.616 -0.616 9.403 1.00 90.50 83 LEU A C 1
ATOM 671 O O . LEU A 1 83 ? -21.221 -1.668 8.911 1.00 90.50 83 LEU A O 1
ATOM 675 N N . LYS A 1 84 ? -21.868 0.465 8.658 1.00 90.56 84 LYS A N 1
ATOM 676 C CA . LYS A 1 84 ? -21.634 0.521 7.203 1.00 90.56 84 LYS A CA 1
ATOM 677 C C . LYS A 1 84 ? -20.401 1.318 6.796 1.00 90.56 84 LYS A C 1
ATOM 679 O O . LYS A 1 84 ? -19.958 1.194 5.660 1.00 90.56 84 LYS A O 1
ATOM 684 N N . GLU A 1 85 ? -19.860 2.117 7.705 1.00 93.75 85 GLU A N 1
ATOM 685 C CA . GLU A 1 85 ? -18.681 2.941 7.466 1.00 93.75 85 GLU A CA 1
ATOM 686 C C . GLU A 1 85 ? -17.499 2.383 8.253 1.00 93.75 85 GLU A C 1
ATOM 688 O O . GLU A 1 85 ? -17.574 2.233 9.473 1.00 93.75 85 GLU A O 1
ATOM 693 N N . THR A 1 86 ? -16.419 2.043 7.554 1.00 91.81 86 THR A N 1
ATOM 694 C C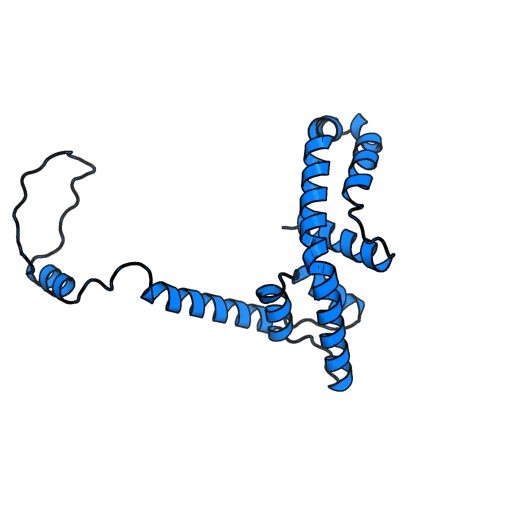A . THR A 1 86 ? -15.189 1.541 8.155 1.00 91.81 86 THR A CA 1
ATOM 695 C C . THR A 1 86 ? -14.493 2.680 8.897 1.00 91.81 86 THR A C 1
ATOM 697 O O . THR A 1 86 ? -14.112 3.668 8.255 1.00 91.81 86 THR A O 1
ATOM 700 N N . PRO A 1 87 ? -14.287 2.556 10.223 1.00 93.06 87 PRO A N 1
ATOM 701 C CA . PRO A 1 87 ? -13.688 3.615 11.021 1.00 93.06 87 PRO A CA 1
ATOM 702 C C . PRO A 1 87 ? -12.281 3.969 10.542 1.00 93.06 87 PRO A C 1
ATOM 704 O O . PRO A 1 87 ? -11.419 3.102 10.365 1.00 93.06 87 PRO A O 1
ATOM 707 N N . GLY A 1 88 ? -12.016 5.267 10.400 1.00 92.44 88 GLY A N 1
ATOM 708 C CA . GLY A 1 88 ? -10.722 5.755 9.936 1.00 92.44 88 GLY A CA 1
ATOM 709 C C . GLY A 1 88 ? -9.555 5.398 10.865 1.00 92.44 88 GLY A C 1
ATOM 710 O O . GLY A 1 88 ? -8.431 5.240 10.395 1.00 92.44 88 GLY A O 1
ATOM 711 N N . GLU A 1 89 ? -9.809 5.222 12.167 1.00 91.25 89 GLU A N 1
ATOM 712 C CA . GLU A 1 89 ? -8.801 4.784 13.146 1.00 91.25 89 GLU A CA 1
ATOM 713 C C . GLU A 1 89 ? -8.365 3.323 12.941 1.00 91.25 89 GLU A C 1
ATOM 715 O O . GLU A 1 89 ? -7.169 3.032 13.016 1.00 91.25 89 GLU A O 1
ATOM 720 N N . GLU A 1 90 ? -9.292 2.416 12.615 1.00 91.50 90 GLU A N 1
ATOM 721 C CA . GLU A 1 90 ? -8.969 1.010 12.320 1.00 91.50 90 GLU A CA 1
ATOM 722 C C . GLU A 1 90 ? -8.173 0.896 11.013 1.00 91.50 90 GLU A C 1
ATOM 724 O O . GLU A 1 90 ? -7.146 0.217 10.951 1.00 91.50 90 GLU A O 1
ATOM 729 N N . LEU A 1 91 ? -8.569 1.655 9.984 1.00 92.44 91 LEU A N 1
ATOM 730 C CA . LEU A 1 91 ? -7.808 1.761 8.734 1.00 92.44 91 LEU A CA 1
ATOM 731 C C . LEU A 1 91 ? -6.422 2.370 8.952 1.00 92.44 91 LEU A C 1
ATOM 733 O O .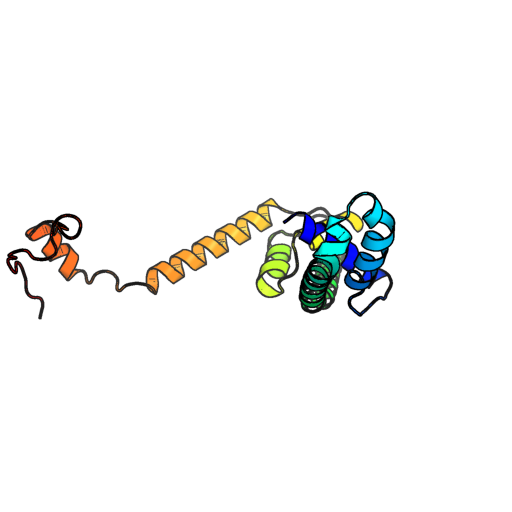 LEU A 1 91 ? -5.446 1.959 8.321 1.00 92.44 91 LEU A O 1
ATOM 737 N N . PHE A 1 92 ? -6.319 3.343 9.856 1.00 92.94 92 PHE A N 1
ATOM 738 C CA . PHE A 1 92 ? -5.049 3.947 10.225 1.00 92.94 92 PHE A CA 1
ATOM 739 C C . PHE A 1 92 ? -4.131 2.940 10.911 1.00 92.94 92 PHE A C 1
ATOM 741 O O . PHE A 1 92 ? -2.972 2.826 10.524 1.00 92.94 92 PHE A O 1
ATOM 748 N N . LYS A 1 93 ? -4.647 2.151 11.854 1.00 91.25 93 LYS A N 1
ATOM 749 C CA . LYS A 1 93 ? -3.898 1.071 12.503 1.00 91.25 93 LYS A CA 1
ATOM 750 C C . LYS A 1 93 ? -3.435 0.019 11.493 1.00 91.25 93 LYS A C 1
ATOM 752 O O . LYS A 1 93 ? -2.272 -0.383 11.512 1.00 91.25 93 LYS A O 1
ATOM 757 N N . LEU A 1 94 ? -4.317 -0.383 10.577 1.00 91.31 94 LEU A N 1
ATOM 758 C CA . LEU A 1 94 ? -4.016 -1.314 9.490 1.00 91.31 94 LEU A CA 1
ATOM 759 C C . LEU A 1 94 ? -2.865 -0.792 8.601 1.00 91.31 94 LEU A C 1
ATOM 761 O O . LEU A 1 94 ? -1.938 -1.533 8.264 1.00 91.31 94 LEU A O 1
ATOM 765 N N . HIS A 1 95 ? -2.870 0.506 8.298 1.00 90.81 95 HIS A N 1
ATOM 766 C CA . HIS A 1 95 ? -1.817 1.161 7.527 1.00 90.81 95 HIS A CA 1
ATOM 767 C C . HIS A 1 95 ? -0.501 1.330 8.297 1.00 90.81 95 HIS A C 1
ATOM 769 O O . HIS A 1 95 ? 0.560 0.975 7.788 1.00 90.81 95 HIS A O 1
ATOM 775 N N . ASP A 1 96 ? -0.554 1.876 9.507 1.00 90.06 96 ASP A N 1
ATOM 776 C CA . ASP A 1 96 ? 0.620 2.255 10.290 1.00 90.06 96 ASP A CA 1
ATOM 777 C C . ASP A 1 96 ? 1.337 1.047 10.904 1.00 90.06 96 ASP A C 1
ATOM 779 O O . ASP A 1 96 ? 2.547 0.891 10.766 1.00 90.06 96 ASP A O 1
ATOM 783 N N . THR A 1 97 ? 0.583 0.148 11.540 1.00 86.50 97 THR A N 1
ATOM 784 C CA . THR A 1 97 ? 1.153 -0.992 12.270 1.00 86.50 97 THR A CA 1
ATOM 785 C C . THR A 1 97 ? 1.501 -2.153 11.342 1.00 86.50 97 THR A C 1
ATOM 787 O O . THR A 1 97 ? 2.526 -2.809 11.525 1.00 86.50 97 THR A O 1
ATOM 790 N N . TYR A 1 98 ? 0.663 -2.421 10.338 1.00 84.44 98 TYR A N 1
ATOM 791 C CA . TYR A 1 98 ? 0.802 -3.604 9.479 1.00 84.44 98 TYR A CA 1
ATOM 792 C C . TYR A 1 98 ? 1.312 -3.273 8.072 1.00 84.44 98 TYR A C 1
ATOM 794 O O . TYR A 1 98 ? 1.551 -4.180 7.271 1.00 84.44 98 TYR A O 1
ATOM 802 N N . GLY A 1 99 ? 1.508 -1.986 7.761 1.00 87.12 99 GLY A N 1
ATOM 803 C CA . GLY A 1 99 ? 1.993 -1.532 6.459 1.00 87.12 99 GLY A CA 1
ATOM 804 C C . GLY A 1 99 ? 1.007 -1.790 5.320 1.00 87.12 99 GLY A C 1
ATOM 805 O O . GLY A 1 99 ? 1.417 -1.843 4.156 1.00 87.12 99 GLY A O 1
ATOM 806 N N . PHE A 1 100 ? -0.273 -2.012 5.634 1.00 89.62 100 PHE A N 1
ATOM 807 C CA . PHE A 1 100 ? -1.265 -2.336 4.625 1.00 89.62 100 PHE A CA 1
ATOM 808 C C . PHE A 1 100 ? -1.713 -1.065 3.884 1.00 89.62 100 PHE A C 1
ATOM 810 O O . PHE A 1 100 ? -2.023 -0.045 4.500 1.00 89.62 100 PHE A O 1
ATOM 817 N N . PRO A 1 101 ? -1.753 -1.082 2.549 1.00 89.31 101 PRO A N 1
ATOM 818 C CA . PRO A 1 101 ? -2.101 0.103 1.776 1.00 89.31 101 PRO A CA 1
ATOM 819 C C . PRO A 1 101 ? -3.538 0.583 2.026 1.00 89.31 101 PRO A C 1
ATOM 821 O O . PRO A 1 101 ? -4.478 -0.183 1.821 1.00 89.31 101 PRO A O 1
ATOM 824 N N . LEU A 1 102 ? -3.721 1.869 2.358 1.00 90.31 102 LEU A N 1
ATOM 825 C CA . LEU A 1 102 ? -5.058 2.469 2.485 1.00 90.31 102 LEU A CA 1
ATOM 826 C C . LEU A 1 102 ? -5.850 2.343 1.181 1.00 90.31 102 LEU A C 1
ATOM 828 O O . LEU A 1 102 ? -7.024 2.012 1.212 1.00 90.31 102 LEU A O 1
ATOM 832 N N . ASP A 1 103 ? -5.200 2.567 0.037 1.00 90.31 103 ASP A N 1
ATOM 833 C CA . ASP A 1 103 ? -5.831 2.444 -1.277 1.00 90.31 103 ASP A CA 1
ATOM 834 C C . ASP A 1 103 ? -6.406 1.047 -1.515 1.00 90.31 103 ASP A C 1
ATOM 836 O O . ASP A 1 103 ? -7.469 0.925 -2.113 1.00 90.31 103 ASP A O 1
ATOM 840 N N . LEU A 1 104 ? -5.738 0.005 -1.012 1.00 90.25 104 LEU A N 1
ATOM 841 C CA . LEU A 1 104 ? -6.243 -1.356 -1.125 1.00 90.25 104 LEU A CA 1
ATOM 842 C C . LEU A 1 104 ? -7.396 -1.608 -0.150 1.00 90.25 104 LEU A C 1
ATOM 844 O O . LEU A 1 104 ? -8.392 -2.204 -0.541 1.00 90.25 104 LEU A O 1
ATOM 848 N N . ALA A 1 105 ? -7.273 -1.138 1.095 1.00 92.19 105 ALA A N 1
ATOM 849 C CA . ALA A 1 105 ? -8.331 -1.261 2.094 1.00 92.19 105 ALA A CA 1
ATOM 850 C C . ALA A 1 105 ? -9.626 -0.578 1.636 1.00 92.19 105 ALA A C 1
ATOM 852 O O . ALA A 1 105 ? -10.695 -1.166 1.755 1.00 92.19 105 ALA A O 1
ATOM 853 N N . THR A 1 106 ? -9.518 0.623 1.056 1.00 92.56 106 THR A N 1
ATOM 854 C CA . THR A 1 106 ? -10.652 1.345 0.471 1.00 92.56 106 THR A CA 1
ATOM 855 C C . THR A 1 106 ? -11.263 0.580 -0.694 1.00 92.56 106 THR A C 1
ATOM 857 O O . THR A 1 106 ? -12.467 0.353 -0.679 1.00 92.56 106 THR A O 1
ATOM 860 N N . ASP A 1 107 ? -10.449 0.115 -1.649 1.00 91.44 107 ASP A N 1
ATOM 861 C CA . ASP A 1 107 ? -10.953 -0.665 -2.785 1.00 91.44 107 ASP A CA 1
ATOM 862 C C . ASP A 1 107 ? -11.708 -1.935 -2.305 1.00 91.44 107 ASP A C 1
ATOM 864 O O .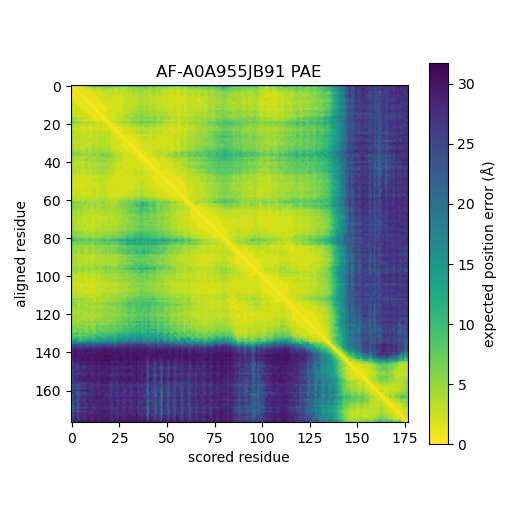 ASP A 1 107 ? -12.744 -2.286 -2.857 1.00 91.44 107 ASP A O 1
ATOM 868 N N . ILE A 1 108 ? -11.220 -2.627 -1.264 1.00 91.56 108 ILE A N 1
ATOM 869 C CA . ILE A 1 108 ? -11.878 -3.832 -0.716 1.00 91.56 108 ILE A CA 1
ATOM 870 C C . ILE A 1 108 ? -13.169 -3.480 0.035 1.00 91.56 108 ILE A C 1
ATOM 872 O O . ILE A 1 108 ? -14.160 -4.201 -0.084 1.00 91.56 108 ILE A O 1
ATOM 876 N N . ALA A 1 109 ? -13.156 -2.406 0.828 1.00 92.75 109 ALA A N 1
ATOM 877 C CA . ALA A 1 109 ? -14.331 -1.944 1.562 1.00 92.75 109 ALA A CA 1
ATOM 878 C C . ALA A 1 109 ? -15.474 -1.609 0.595 1.00 92.75 109 ALA A C 1
ATOM 880 O O . ALA A 1 109 ? -16.584 -2.115 0.763 1.00 92.75 109 ALA A O 1
ATOM 881 N N . GLU A 1 110 ? -15.175 -0.850 -0.462 1.00 92.12 110 GLU A N 1
ATOM 882 C CA . GLU A 1 110 ? -16.141 -0.481 -1.499 1.00 92.12 110 GLU A CA 1
ATOM 883 C C . GLU A 1 110 ? -16.698 -1.712 -2.232 1.00 92.12 110 GLU A C 1
ATOM 885 O O . GLU A 1 110 ? -17.916 -1.827 -2.383 1.00 92.12 110 GLU A O 1
ATOM 890 N N . ASP A 1 111 ? -15.846 -2.675 -2.613 1.00 90.75 111 ASP A N 1
ATOM 891 C CA . ASP A 1 111 ? -16.273 -3.923 -3.270 1.00 90.75 111 ASP A CA 1
ATOM 892 C C . ASP A 1 111 ? -17.240 -4.753 -2.404 1.00 90.75 111 ASP A C 1
ATOM 894 O O . ASP A 1 111 ? -18.084 -5.485 -2.925 1.00 90.75 111 ASP A O 1
ATOM 898 N N . ARG A 1 112 ? -17.131 -4.641 -1.074 1.00 89.44 112 ARG A N 1
ATOM 899 C CA . ARG A 1 112 ? -18.011 -5.312 -0.103 1.00 89.44 112 ARG A CA 1
ATOM 900 C C . ARG A 1 112 ? -19.215 -4.470 0.325 1.00 89.44 112 ARG A C 1
ATOM 902 O O . ARG A 1 112 ? -20.022 -4.933 1.125 1.00 89.44 112 ARG A O 1
ATOM 909 N N . GLY A 1 113 ? -19.370 -3.266 -0.224 1.00 91.62 113 GLY A N 1
ATOM 910 C CA . GLY A 1 113 ? -20.496 -2.375 0.061 1.00 91.62 113 GLY A CA 1
ATOM 911 C C . GLY A 1 113 ? -20.346 -1.529 1.328 1.00 91.62 113 GLY A C 1
ATOM 912 O O . GLY A 1 113 ? -21.341 -0.968 1.794 1.00 91.62 113 GLY A O 1
ATOM 913 N N . TYR A 1 114 ? -19.134 -1.419 1.872 1.00 93.88 114 TYR A N 1
ATOM 914 C CA . TYR A 1 114 ? -18.800 -0.518 2.973 1.00 93.88 114 TYR A CA 1
ATOM 915 C C . TYR A 1 114 ? -18.320 0.839 2.453 1.00 93.88 114 TYR A C 1
ATOM 917 O O . TYR A 1 114 ? -17.708 0.940 1.389 1.00 93.88 114 TYR A O 1
ATOM 925 N N . THR A 1 115 ? -18.566 1.894 3.226 1.00 93.81 115 THR A N 1
ATOM 926 C CA . THR A 1 115 ? -17.938 3.206 3.024 1.00 93.81 115 THR A CA 1
ATOM 927 C C . THR A 1 115 ? -16.705 3.343 3.908 1.00 93.81 115 THR A C 1
ATOM 929 O O . THR A 1 115 ? -16.523 2.586 4.855 1.00 93.81 115 THR A O 1
ATOM 932 N N . VAL A 1 116 ? -15.838 4.308 3.611 1.00 94.12 116 VAL A N 1
ATOM 933 C CA . VAL A 1 116 ? -14.606 4.543 4.370 1.00 94.12 116 VAL A CA 1
ATOM 934 C C . VAL A 1 116 ? -14.604 5.942 4.967 1.00 94.12 116 VAL A C 1
ATOM 936 O O . VAL A 1 116 ? -14.729 6.929 4.240 1.00 94.12 116 VAL A O 1
ATOM 939 N N . ASP A 1 117 ? -14.363 6.035 6.276 1.00 94.50 117 ASP A N 1
ATOM 940 C CA . ASP A 1 117 ? -14.147 7.312 6.957 1.00 94.50 117 ASP A CA 1
ATOM 941 C C . ASP A 1 117 ? -12.729 7.854 6.682 1.00 94.50 117 ASP A C 1
ATOM 943 O O . ASP A 1 117 ? -11.766 7.681 7.442 1.00 94.50 117 ASP A O 1
ATOM 947 N N . HIS A 1 118 ? -12.594 8.542 5.548 1.00 92.31 118 HIS A N 1
ATOM 948 C CA . HIS A 1 118 ? -11.353 9.210 5.159 1.00 92.31 118 HIS A CA 1
ATOM 949 C C . HIS A 1 118 ? -10.968 10.362 6.099 1.00 92.31 118 HIS A C 1
ATOM 951 O O . HIS A 1 118 ? -9.776 10.657 6.258 1.00 92.31 118 HIS A O 1
ATOM 957 N N . GLU A 1 119 ? -11.944 11.033 6.717 1.00 93.88 119 GLU A N 1
ATOM 958 C CA .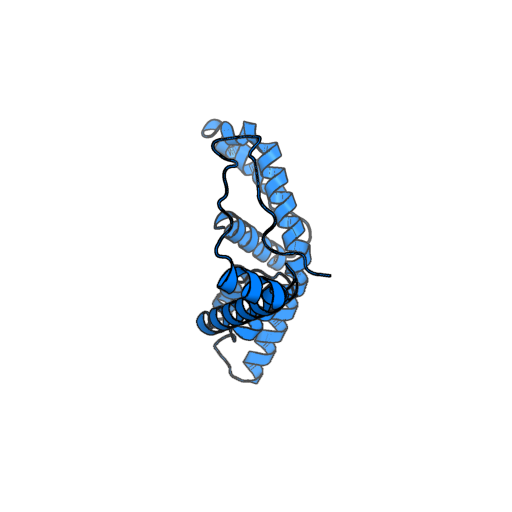 GLU A 1 119 ? -11.670 12.142 7.627 1.00 93.88 119 GLU A CA 1
ATOM 959 C C . GLU A 1 119 ? -11.063 11.649 8.937 1.00 93.88 119 GLU A C 1
ATOM 961 O O . GLU A 1 119 ? -10.055 12.205 9.383 1.00 93.88 119 GLU A O 1
ATOM 966 N N . GLY A 1 120 ? -11.625 10.597 9.531 1.00 93.25 120 GLY A N 1
ATOM 967 C CA . GLY A 1 120 ? -11.085 9.944 10.719 1.00 93.25 120 GLY A CA 1
ATOM 968 C C . GLY A 1 120 ? -9.673 9.430 10.485 1.00 93.25 120 GLY A C 1
ATOM 969 O O . GLY A 1 120 ? -8.787 9.689 11.300 1.00 93.25 120 GLY A O 1
ATOM 970 N N . PHE A 1 121 ? -9.408 8.828 9.321 1.00 93.56 121 PHE A N 1
ATOM 971 C CA . PHE A 1 121 ? -8.061 8.386 8.957 1.00 93.56 121 PHE A CA 1
ATOM 972 C C . PHE A 1 121 ? -7.077 9.566 8.906 1.00 93.56 121 PHE A C 1
ATOM 974 O O . PHE A 1 121 ? -5.974 9.511 9.457 1.00 93.56 121 PHE A O 1
ATOM 981 N N . LYS A 1 122 ? -7.477 10.681 8.282 1.00 93.44 122 LYS A N 1
ATOM 982 C CA . LYS A 1 122 ? -6.648 11.892 8.189 1.00 93.44 122 LYS A CA 1
ATOM 983 C C . LYS A 1 122 ? -6.411 12.538 9.558 1.00 93.44 122 LYS A C 1
ATOM 985 O O . LYS A 1 122 ? -5.306 13.029 9.814 1.00 93.44 122 LYS A O 1
ATOM 990 N N . LYS A 1 123 ? -7.413 12.529 10.444 1.00 94.69 123 LYS A N 1
ATOM 991 C CA . LYS A 1 123 ? -7.289 12.999 11.834 1.00 94.69 123 LYS A CA 1
ATOM 992 C C . LYS A 1 123 ? -6.297 12.129 12.608 1.00 94.69 123 LYS A C 1
ATOM 994 O O . LYS A 1 123 ? -5.383 12.677 13.222 1.00 94.69 123 LYS A O 1
ATOM 999 N N . ALA A 1 124 ? -6.401 10.804 12.499 1.00 93.06 124 ALA A N 1
ATOM 1000 C CA . ALA A 1 124 ? -5.475 9.862 13.127 1.00 93.06 124 ALA A CA 1
ATOM 1001 C C . ALA A 1 124 ? -4.027 10.059 12.637 1.00 93.06 124 ALA A C 1
ATOM 1003 O O . ALA A 1 124 ? -3.107 10.184 13.447 1.00 93.06 124 ALA A O 1
ATOM 1004 N N . MET A 1 125 ? -3.833 10.223 11.323 1.00 90.62 125 MET A N 1
ATOM 1005 C CA . MET A 1 125 ? -2.522 10.527 10.737 1.00 90.62 125 MET A CA 1
ATOM 1006 C C . MET A 1 125 ? -1.950 11.857 11.247 1.00 90.62 125 MET A C 1
ATOM 1008 O O . MET A 1 125 ? -0.760 11.954 11.551 1.00 90.62 125 MET A O 1
ATOM 1012 N N . THR A 1 126 ? -2.787 12.892 11.352 1.00 92.19 126 THR A N 1
ATOM 1013 C CA . THR A 1 126 ? -2.366 14.201 11.876 1.00 92.19 126 THR A CA 1
ATOM 1014 C C . THR A 1 126 ? -1.923 14.088 13.330 1.00 92.19 126 THR A C 1
ATOM 1016 O O . THR A 1 126 ? -0.826 14.534 13.664 1.00 92.19 126 THR A O 1
ATOM 1019 N N . ARG A 1 127 ? -2.715 13.406 14.166 1.00 91.38 127 ARG A N 1
ATOM 1020 C CA . ARG A 1 127 ? -2.407 13.174 15.581 1.00 91.38 127 ARG A CA 1
ATOM 1021 C C . ARG A 1 127 ? -1.081 12.435 15.764 1.00 91.38 127 ARG A C 1
ATOM 1023 O O . ARG A 1 127 ? -0.259 12.846 16.579 1.00 91.38 127 ARG A O 1
ATOM 1030 N N . GLN A 1 128 ? -0.833 11.384 14.980 1.00 88.31 128 GLN A N 1
ATOM 1031 C CA . GLN A 1 128 ? 0.436 10.654 15.039 1.00 88.31 128 GLN A CA 1
ATOM 1032 C C . GLN A 1 128 ? 1.620 11.537 14.619 1.00 88.31 128 GLN A C 1
ATOM 1034 O O . GLN A 1 128 ? 2.672 11.520 15.256 1.00 88.31 128 GLN A O 1
ATOM 1039 N N . LYS A 1 129 ? 1.452 12.354 13.574 1.00 88.44 129 LYS A N 1
ATOM 1040 C CA . LYS A 1 129 ? 2.490 13.282 13.110 1.00 88.44 129 LYS A CA 1
ATOM 1041 C C . LYS A 1 129 ? 2.819 14.351 14.154 1.00 88.44 129 LYS A C 1
ATOM 1043 O O . LYS A 1 129 ? 3.985 14.711 14.308 1.00 88.44 129 LYS A O 1
ATOM 1048 N N . GLU A 1 130 ? 1.817 14.861 14.861 1.00 88.75 130 GLU A N 1
ATOM 1049 C CA . GLU A 1 130 ? 1.996 15.800 15.973 1.00 88.75 130 GLU A CA 1
ATOM 1050 C C . GLU A 1 130 ? 2.717 15.145 17.151 1.00 88.75 130 GLU A C 1
ATOM 1052 O O . GLU A 1 130 ? 3.683 15.715 17.653 1.00 88.75 130 GLU A O 1
ATOM 1057 N N . MET A 1 131 ? 2.328 13.922 17.526 1.00 84.75 131 MET A N 1
ATOM 1058 C CA . MET A 1 131 ? 3.016 13.138 18.558 1.00 84.75 131 MET A CA 1
ATOM 1059 C C . MET A 1 131 ? 4.480 12.853 18.203 1.00 84.75 131 MET A C 1
ATOM 1061 O O . MET A 1 131 ? 5.361 12.983 19.048 1.00 84.75 131 MET A O 1
ATOM 1065 N N . ALA A 1 132 ? 4.769 12.493 16.951 1.00 82.88 132 ALA A N 1
ATOM 1066 C CA . ALA A 1 132 ? 6.139 12.269 16.497 1.00 82.88 132 ALA A CA 1
ATOM 1067 C C . ALA A 1 132 ? 6.973 13.560 16.562 1.00 82.88 132 ALA A C 1
ATOM 1069 O O . ALA A 1 132 ? 8.141 13.526 16.938 1.00 82.88 132 ALA A O 1
ATOM 1070 N N . ARG A 1 133 ? 6.370 14.715 16.246 1.00 78.88 133 ARG A N 1
ATOM 1071 C CA . ARG A 1 133 ? 7.027 16.026 16.353 1.00 78.88 133 ARG A CA 1
ATOM 1072 C C . ARG A 1 133 ? 7.275 16.442 17.797 1.00 78.88 133 ARG A C 1
ATOM 1074 O O . ARG A 1 133 ? 8.353 16.952 18.075 1.00 78.88 133 ARG A O 1
ATOM 1081 N N . SER A 1 134 ? 6.324 16.228 18.704 1.00 76.62 134 SER A N 1
ATOM 1082 C CA . SER A 1 134 ? 6.508 16.554 20.123 1.00 76.62 134 SER A CA 1
ATOM 1083 C C . SER A 1 134 ? 7.524 15.629 20.800 1.00 76.62 134 SER A C 1
ATOM 1085 O O . SER A 1 134 ? 8.322 16.099 21.604 1.00 76.62 134 SER A O 1
ATOM 1087 N N . ALA A 1 135 ? 7.570 14.348 20.418 1.00 70.06 135 ALA A N 1
ATOM 1088 C CA . ALA A 1 135 ? 8.602 13.411 20.864 1.00 70.06 135 ALA A CA 1
ATOM 1089 C C . ALA A 1 135 ? 9.996 13.744 20.291 1.00 70.06 135 ALA A C 1
ATOM 1091 O O . ALA A 1 135 ? 11.014 13.573 20.965 1.00 70.06 135 ALA A O 1
ATOM 1092 N N . TRP A 1 136 ? 10.060 14.255 19.056 1.00 58.94 136 TRP A N 1
ATOM 1093 C CA . TRP A 1 136 ? 11.318 14.664 18.427 1.00 58.94 136 TRP A CA 1
ATOM 1094 C C . TRP A 1 136 ? 11.845 16.006 18.953 1.00 58.94 136 TRP A C 1
ATOM 1096 O O . TRP A 1 136 ? 13.048 16.149 19.157 1.00 58.94 136 TRP A O 1
ATOM 1106 N N . ALA A 1 137 ? 10.954 16.945 19.289 1.00 53.94 137 ALA A N 1
ATOM 1107 C CA . ALA A 1 137 ? 11.297 18.212 19.943 1.00 53.94 137 ALA A CA 1
ATOM 1108 C C . ALA A 1 137 ? 11.947 18.044 21.335 1.00 53.94 137 ALA A C 1
ATOM 1110 O O . ALA A 1 137 ? 12.419 19.023 21.903 1.00 53.94 137 ALA A O 1
ATOM 1111 N N . GLY A 1 138 ? 11.983 16.822 21.881 1.00 50.84 138 GLY A N 1
ATOM 1112 C CA . GLY A 1 138 ? 12.690 16.483 23.117 1.00 50.84 138 GLY A CA 1
ATOM 1113 C C . GLY A 1 138 ? 13.955 15.632 22.947 1.00 50.84 138 GLY A C 1
ATOM 1114 O O . GLY A 1 138 ? 14.566 15.297 23.955 1.00 50.84 138 GLY A O 1
ATOM 1115 N N . SER A 1 139 ? 14.349 15.235 21.726 1.00 50.44 139 SER A N 1
ATOM 1116 C CA . SER A 1 139 ? 15.444 14.261 21.515 1.00 50.44 139 SER A CA 1
ATOM 1117 C C . SER A 1 139 ? 16.498 14.647 20.467 1.00 50.44 139 SER A C 1
ATOM 1119 O O . SER A 1 139 ? 17.407 13.861 20.203 1.00 50.44 139 SER A O 1
ATOM 1121 N N . GLY A 1 140 ? 16.436 15.849 19.890 1.00 47.09 140 GLY A N 1
ATOM 1122 C CA . GLY A 1 140 ? 17.424 16.321 18.919 1.00 47.09 140 GLY A CA 1
ATOM 1123 C C . GLY A 1 140 ? 17.823 17.766 19.176 1.00 47.09 140 GLY A C 1
ATOM 1124 O O . GLY A 1 140 ? 17.085 18.663 18.792 1.00 47.09 140 GLY A O 1
ATOM 1125 N N . GLN A 1 141 ? 19.019 17.938 19.745 1.00 44.28 141 GLN A N 1
ATOM 1126 C CA . GLN A 1 141 ? 19.610 19.159 20.310 1.00 44.28 141 GLN A CA 1
ATOM 1127 C C . GLN A 1 141 ? 19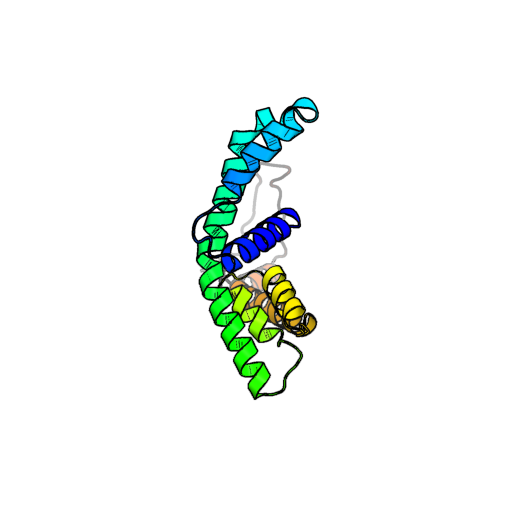.108 19.436 21.720 1.00 44.28 141 GLN A C 1
ATOM 1129 O O . GLN A 1 141 ? 17.921 19.664 21.937 1.00 44.28 141 GLN A O 1
ATOM 1134 N N . ASP A 1 142 ? 20.049 19.385 22.666 1.00 48.72 142 ASP A N 1
ATOM 1135 C CA . ASP A 1 142 ? 19.912 19.962 23.994 1.00 48.72 142 ASP A CA 1
ATOM 1136 C C . ASP A 1 142 ? 19.062 21.220 23.874 1.00 48.72 142 ASP A C 1
ATOM 1138 O O . ASP A 1 142 ? 19.415 22.130 23.117 1.00 48.72 142 ASP A O 1
ATOM 1142 N N . ALA A 1 143 ? 17.917 21.252 24.565 1.00 51.03 143 ALA A N 1
ATOM 1143 C CA . ALA A 1 143 ? 17.240 22.508 24.824 1.00 51.03 143 ALA A CA 1
ATOM 1144 C C . ALA A 1 143 ? 18.343 23.449 25.288 1.00 51.03 143 ALA A C 1
ATOM 1146 O O . ALA A 1 143 ? 18.937 23.175 26.333 1.00 51.03 143 ALA A O 1
ATOM 1147 N N . ILE A 1 144 ? 18.694 24.427 24.440 1.00 54.66 144 ILE A N 1
ATOM 1148 C CA . ILE A 1 144 ? 19.803 25.355 24.645 1.00 54.66 144 ILE A CA 1
ATOM 1149 C C . ILE A 1 144 ? 19.772 25.693 26.123 1.00 54.66 144 ILE A C 1
ATOM 1151 O O . ILE A 1 144 ? 18.770 26.259 26.577 1.00 54.66 144 ILE A O 1
ATOM 1155 N N . ALA A 1 145 ? 20.769 25.202 26.877 1.00 59.81 145 ALA A N 1
ATOM 1156 C CA . ALA A 1 145 ? 20.705 25.258 28.330 1.00 59.81 145 ALA A CA 1
ATOM 1157 C C . ALA A 1 145 ? 20.336 26.703 28.692 1.00 59.81 145 ALA A C 1
ATOM 1159 O O . ALA A 1 145 ? 20.914 27.607 28.083 1.00 59.81 145 ALA A O 1
ATOM 1160 N N . PRO A 1 146 ? 19.361 26.958 29.586 1.00 67.50 146 PRO A N 1
ATOM 1161 C CA . PRO A 1 146 ? 18.774 28.293 29.766 1.00 67.50 146 PRO A CA 1
ATOM 1162 C C . PRO A 1 146 ? 19.811 29.422 29.896 1.00 67.50 146 PRO A C 1
ATOM 1164 O O . PRO A 1 146 ? 19.573 30.545 29.456 1.00 67.50 146 PRO A O 1
ATOM 1167 N N . VAL A 1 147 ? 20.998 29.080 30.413 1.00 70.81 147 VAL A N 1
ATOM 1168 C CA . VAL A 1 147 ? 22.203 29.914 30.482 1.00 70.81 147 VAL A CA 1
ATOM 1169 C C . VAL A 1 147 ? 22.602 30.584 29.154 1.00 70.81 147 VAL A C 1
ATOM 1171 O O . VAL A 1 147 ? 22.964 31.759 29.142 1.00 70.81 147 VAL A O 1
ATOM 1174 N N . TYR A 1 148 ? 22.496 29.907 28.013 1.00 73.62 148 TYR A N 1
ATOM 1175 C CA . TYR A 1 148 ? 22.860 30.475 26.712 1.00 73.62 148 TYR A CA 1
ATOM 1176 C C . TYR A 1 148 ? 21.856 31.536 26.244 1.00 73.62 148 TYR A C 1
ATOM 1178 O O . TYR A 1 148 ? 22.271 32.535 25.660 1.00 73.62 148 TYR A O 1
ATOM 1186 N N . ASN A 1 149 ? 20.560 31.374 26.548 1.00 76.94 149 ASN A N 1
ATOM 1187 C CA . ASN A 1 149 ? 19.560 32.409 26.264 1.00 76.94 149 ASN A CA 1
ATOM 1188 C C . ASN A 1 149 ? 19.827 33.663 27.106 1.00 76.94 149 ASN A C 1
ATOM 1190 O O . ASN A 1 149 ? 19.829 34.763 26.563 1.00 76.94 149 ASN A O 1
ATOM 1194 N N . THR A 1 150 ? 20.160 33.509 28.393 1.00 78.12 150 THR A N 1
ATOM 1195 C CA . THR A 1 150 ? 20.528 34.656 29.243 1.00 78.12 150 THR A CA 1
ATOM 1196 C C . THR A 1 150 ? 21.793 35.373 28.768 1.00 78.12 150 THR A C 1
ATOM 1198 O O . THR A 1 150 ? 21.856 36.600 28.806 1.00 78.12 150 THR A O 1
ATOM 1201 N N . VAL A 1 151 ? 22.799 34.639 28.278 1.00 81.94 151 VAL A N 1
ATOM 1202 C CA . VAL A 1 151 ? 24.015 35.253 27.717 1.00 81.94 151 VAL A CA 1
ATOM 1203 C C . VAL A 1 151 ? 23.695 35.997 26.422 1.00 81.94 151 VAL A C 1
ATOM 1205 O O . VAL A 1 151 ? 24.168 37.115 26.237 1.00 81.94 151 VAL A O 1
ATOM 1208 N N . ARG A 1 152 ? 22.858 35.419 25.554 1.00 81.00 152 ARG A N 1
ATOM 1209 C CA . ARG A 1 152 ? 22.422 36.042 24.299 1.00 81.00 152 ARG A CA 1
ATOM 1210 C C . ARG A 1 152 ? 21.633 37.332 24.533 1.00 81.00 152 ARG A C 1
ATOM 1212 O O . ARG A 1 152 ? 21.894 38.322 23.864 1.00 81.00 152 ARG A O 1
ATOM 1219 N N . GLU A 1 153 ? 20.714 37.355 25.496 1.00 82.50 153 GLU A N 1
ATOM 1220 C CA . GLU A 1 153 ? 19.974 38.575 25.854 1.00 82.50 153 GLU A CA 1
ATOM 1221 C C . GLU A 1 153 ? 20.898 39.682 26.386 1.00 82.50 153 GLU A C 1
ATOM 1223 O O . GLU A 1 153 ? 20.685 40.856 26.091 1.00 82.50 153 GLU A O 1
ATOM 1228 N N . ALA A 1 154 ? 21.944 39.319 27.135 1.00 81.69 154 ALA A N 1
ATOM 1229 C CA . ALA A 1 154 ? 22.887 40.279 27.702 1.00 81.69 154 ALA A CA 1
ATOM 1230 C C . ALA A 1 154 ? 23.953 40.774 26.705 1.00 81.69 154 ALA A C 1
ATOM 1232 O O . ALA A 1 154 ? 24.395 41.916 26.816 1.00 81.69 154 ALA A O 1
ATOM 1233 N N . GLN A 1 155 ? 24.408 39.922 25.779 1.00 85.00 155 GLN A N 1
ATOM 1234 C CA . GLN A 1 155 ? 25.574 40.184 24.916 1.00 85.00 155 GLN A CA 1
ATOM 1235 C C . GLN A 1 155 ? 25.232 40.330 23.424 1.00 85.00 155 GLN A C 1
ATOM 1237 O O . GLN A 1 155 ? 26.078 40.780 22.653 1.00 85.00 155 GLN A O 1
ATOM 1242 N N . GLY A 1 156 ? 24.007 39.993 23.016 1.00 83.19 156 GLY A N 1
ATOM 1243 C CA . GLY A 1 156 ? 23.560 40.033 21.626 1.00 83.19 156 GLY A CA 1
ATOM 1244 C C . GLY A 1 156 ? 23.930 38.791 20.809 1.00 83.19 156 GLY A C 1
ATOM 1245 O O . GLY A 1 156 ? 24.458 37.800 21.318 1.00 83.19 156 GLY A O 1
ATOM 1246 N N . ASP A 1 157 ? 23.612 38.848 19.515 1.00 84.00 157 ASP A N 1
ATOM 1247 C CA . ASP A 1 157 ? 23.841 37.758 18.564 1.00 84.00 157 ASP A CA 1
ATOM 1248 C C . ASP A 1 157 ? 25.299 37.725 18.084 1.00 84.00 157 ASP A C 1
ATOM 1250 O O . ASP A 1 157 ? 25.923 38.759 17.853 1.00 84.00 157 ASP A O 1
ATOM 1254 N N . THR A 1 158 ? 25.844 36.521 17.888 1.00 86.44 158 THR A N 1
ATOM 1255 C CA . THR A 1 158 ? 27.137 36.350 17.210 1.00 86.44 158 THR A CA 1
ATOM 1256 C C . THR A 1 158 ? 26.946 36.461 15.701 1.00 86.44 158 THR A C 1
ATOM 1258 O O . THR A 1 158 ? 26.172 35.707 15.111 1.00 86.44 158 THR A O 1
ATOM 1261 N N . GLU A 1 159 ? 27.669 37.379 15.065 1.00 85.88 159 GLU A N 1
ATOM 1262 C CA . GLU A 1 159 ? 27.650 37.540 13.613 1.00 85.88 159 GLU A CA 1
ATOM 1263 C C . GLU A 1 159 ? 28.422 36.406 12.918 1.00 85.88 159 GLU A C 1
ATOM 1265 O O . GLU A 1 159 ? 29.561 36.092 13.271 1.00 85.88 159 GLU A O 1
ATOM 1270 N N . PHE A 1 160 ? 27.809 35.785 11.905 1.00 86.19 160 PHE A N 1
ATOM 1271 C CA . PHE A 1 160 ? 28.452 34.739 11.112 1.00 86.19 160 PHE A CA 1
ATOM 1272 C C . PHE A 1 160 ? 29.168 35.332 9.892 1.00 86.19 160 PHE A C 1
ATOM 1274 O O . PHE A 1 160 ? 28.531 35.721 8.914 1.00 86.19 160 PHE A O 1
ATOM 1281 N N . LEU A 1 161 ? 30.504 35.330 9.921 1.00 88.25 161 LEU A N 1
ATOM 1282 C CA . LEU A 1 161 ? 31.360 35.866 8.851 1.00 88.25 161 LEU A CA 1
ATOM 1283 C C . LEU A 1 161 ? 31.885 34.798 7.867 1.00 88.25 161 LEU A C 1
ATOM 1285 O O . LEU A 1 161 ? 32.660 35.107 6.965 1.00 88.25 161 LEU A O 1
ATOM 1289 N N . GLY A 1 162 ? 31.454 33.537 7.991 1.00 87.12 162 GLY A N 1
ATOM 1290 C CA . GLY A 1 162 ? 32.015 32.412 7.224 1.00 87.12 162 GLY A CA 1
ATOM 1291 C C . GLY A 1 162 ? 31.739 32.423 5.713 1.00 87.12 162 GLY A C 1
ATOM 1292 O O . GLY A 1 162 ? 32.296 31.603 4.989 1.00 87.12 162 GLY A O 1
ATOM 1293 N N . TYR A 1 163 ? 30.898 33.337 5.221 1.00 86.88 163 TYR A N 1
ATOM 1294 C CA . TYR A 1 163 ? 30.699 33.553 3.781 1.00 86.88 163 TYR A CA 1
ATOM 1295 C C . TYR A 1 163 ? 31.720 34.518 3.166 1.00 86.88 163 TYR A C 1
ATOM 1297 O O . TYR A 1 163 ? 31.894 34.520 1.949 1.00 86.88 163 TYR A O 1
ATOM 1305 N N . THR A 1 164 ? 32.367 35.355 3.980 1.00 86.38 164 THR A N 1
ATOM 1306 C CA . THR A 1 164 ? 33.241 36.441 3.515 1.00 86.38 164 THR A CA 1
ATOM 1307 C C . THR A 1 164 ? 34.699 36.236 3.903 1.00 86.38 164 THR A C 1
ATOM 1309 O O . THR A 1 164 ? 35.577 36.674 3.162 1.00 86.38 164 THR A O 1
ATOM 1312 N N . ALA A 1 165 ? 34.975 35.551 5.014 1.00 89.81 165 ALA A N 1
ATOM 1313 C CA . ALA A 1 165 ? 36.331 35.297 5.483 1.00 89.81 165 ALA A CA 1
ATOM 1314 C C . ALA A 1 165 ? 36.478 33.906 6.116 1.00 89.81 165 ALA A C 1
ATOM 1316 O O . ALA A 1 165 ? 35.543 33.361 6.699 1.00 89.81 165 ALA A O 1
ATOM 1317 N N . THR A 1 166 ? 37.687 33.348 6.022 1.00 88.44 166 THR A N 1
ATOM 1318 C CA . THR A 1 166 ? 38.074 32.092 6.688 1.00 88.44 166 THR A CA 1
ATOM 1319 C C . THR A 1 166 ? 38.778 32.320 8.026 1.00 88.44 166 THR A C 1
ATOM 1321 O O . THR A 1 166 ? 38.976 31.369 8.776 1.00 88.44 166 THR A O 1
ATOM 1324 N N . GLU A 1 167 ? 39.153 33.564 8.332 1.00 89.75 167 GLU A N 1
ATOM 1325 C CA . GLU A 1 167 ? 39.764 33.978 9.596 1.00 89.75 167 GLU A CA 1
ATOM 1326 C C . GLU A 1 167 ? 39.259 35.367 10.006 1.00 89.75 167 GLU A C 1
ATOM 1328 O O . GLU A 1 167 ? 39.080 36.248 9.163 1.00 89.75 167 GLU A O 1
ATOM 1333 N N . CYS A 1 168 ? 39.013 35.572 11.302 1.00 90.12 168 CYS A N 1
ATOM 1334 C CA . CYS A 1 168 ? 38.687 36.884 11.851 1.00 90.12 168 CYS A CA 1
ATOM 1335 C C . CYS A 1 168 ? 39.138 37.000 13.316 1.00 90.12 168 CYS A C 1
ATOM 1337 O O . CYS A 1 168 ? 39.113 36.008 14.052 1.00 90.12 168 CYS A O 1
ATOM 1339 N N . PRO A 1 169 ? 39.523 38.201 13.777 1.00 88.44 169 PRO A N 1
ATOM 1340 C CA . PRO A 1 169 ? 39.669 38.458 15.203 1.00 88.44 169 PRO A CA 1
ATOM 1341 C C . PRO A 1 169 ? 38.301 38.352 15.895 1.00 88.44 169 PRO A C 1
ATOM 1343 O O . PRO A 1 169 ? 37.295 38.817 15.363 1.00 88.44 169 PRO A O 1
ATOM 1346 N N . ALA A 1 170 ? 38.266 37.748 17.083 1.00 89.38 170 ALA A N 1
ATOM 1347 C CA . ALA A 1 170 ? 37.051 37.573 17.877 1.00 89.38 170 ALA A CA 1
ATOM 1348 C C . ALA A 1 170 ? 37.309 37.891 19.356 1.00 89.38 170 ALA A C 1
ATOM 1350 O O . ALA A 1 170 ? 38.434 37.766 19.844 1.00 89.38 170 ALA A O 1
ATOM 1351 N N . GLU A 1 171 ? 36.256 38.283 20.072 1.00 88.62 171 GLU A N 1
ATOM 1352 C CA . GLU A 1 171 ? 36.294 38.596 21.501 1.00 88.62 171 GLU A CA 1
ATOM 1353 C C . GLU A 1 171 ? 35.385 37.628 22.271 1.00 88.62 171 GLU A C 1
ATOM 1355 O O . GLU A 1 171 ? 34.223 37.433 21.913 1.00 88.62 171 GLU A O 1
ATOM 1360 N N . ILE A 1 172 ? 35.901 37.027 23.345 1.00 88.88 172 ILE A N 1
ATOM 1361 C CA . ILE A 1 172 ? 35.124 36.123 24.201 1.00 88.88 172 ILE A CA 1
ATOM 1362 C C . ILE A 1 172 ? 34.258 36.966 25.145 1.00 88.88 172 ILE A C 1
ATOM 1364 O O . ILE A 1 172 ? 34.777 37.588 26.068 1.00 88.88 172 ILE A O 1
ATOM 1368 N N . LYS A 1 173 ? 32.936 36.971 24.934 1.00 85.69 173 LYS A N 1
ATOM 1369 C CA . LYS A 1 173 ? 31.981 37.739 25.760 1.00 85.69 173 LYS A CA 1
ATOM 1370 C C . LYS A 1 173 ? 31.519 37.018 27.029 1.00 85.69 173 LYS A C 1
ATOM 1372 O O . LYS A 1 173 ? 31.109 37.673 27.982 1.00 85.69 173 LYS A O 1
ATOM 1377 N N . ALA A 1 174 ? 31.582 35.689 27.061 1.00 83.69 174 ALA A N 1
ATOM 1378 C CA . ALA A 1 174 ? 31.215 34.893 28.228 1.00 83.69 174 ALA A CA 1
ATOM 1379 C C . ALA A 1 174 ? 31.926 33.533 28.218 1.00 83.69 174 ALA A C 1
ATOM 1381 O O . ALA A 1 174 ? 32.166 32.960 27.156 1.00 83.69 174 ALA A O 1
ATOM 1382 N N . ILE A 1 175 ? 32.221 33.009 29.409 1.00 82.06 175 ILE A N 1
ATOM 1383 C CA . ILE A 1 175 ? 32.676 31.633 29.632 1.00 82.06 175 ILE A CA 1
ATOM 1384 C C . ILE A 1 175 ? 31.731 31.028 30.667 1.00 82.06 175 ILE A C 1
ATOM 1386 O O . ILE A 1 175 ? 31.557 31.588 31.747 1.00 82.06 175 ILE A O 1
ATOM 1390 N N . ILE A 1 176 ? 31.104 29.911 30.316 1.00 77.56 176 ILE A N 1
ATOM 1391 C CA . ILE A 1 176 ? 30.212 29.161 31.201 1.00 77.56 176 ILE A CA 1
ATOM 1392 C C . ILE A 1 176 ? 31.036 27.996 31.754 1.00 77.56 176 ILE A C 1
ATOM 1394 O O . ILE A 1 176 ? 31.635 27.259 30.969 1.00 77.56 176 ILE A O 1
ATOM 1398 N N . VAL A 1 177 ? 31.110 27.880 33.081 1.00 69.06 177 VAL A N 1
ATOM 1399 C CA . VAL A 1 177 ? 31.844 26.826 33.806 1.00 69.06 177 VAL A CA 1
ATOM 1400 C C . VAL A 1 177 ? 30.853 25.892 34.478 1.00 69.06 177 VAL A C 1
ATOM 1402 O O . VAL A 1 177 ? 29.873 26.421 35.050 1.00 69.06 177 VAL A O 1
#